Protein AF-A0A2A2H2R6-F1 (afdb_monomer_lite)

pLDDT: mean 83.21, std 22.45, range [26.27, 98.62]

Sequence (235 aa):
MKSKTAIIIGAIILIIAAASAATFLSGQSTDTTINSSNQQQSAPIVEPNEIGITVKTDGKNVTVQATSVPADVQVPSKMITEMKNKAYNDIQSYSSTSSSLKSDMQTIAKKYNFTANITLTSQFGTNQLPFLAIVSGTSMIPTLKDGQEVTALKTKNIKVGDIVISRHSTYGLIVKRVATIENGKVYLKSDNREISNYIKETTLSDGVVEISNITKTPLDTWRSIRDIVGVVKDY

Structure (mmCIF, N/CA/C/O backbone):
data_AF-A0A2A2H2R6-F1
#
_entry.id   AF-A0A2A2H2R6-F1
#
loop_
_atom_site.group_PDB
_atom_site.id
_atom_site.type_symbol
_atom_site.label_atom_id
_atom_site.label_alt_id
_atom_site.label_comp_id
_atom_site.label_asym_id
_atom_site.label_entity_id
_atom_site.label_seq_id
_atom_site.pdbx_PDB_ins_code
_atom_site.Cartn_x
_atom_site.Cartn_y
_atom_site.Cartn_z
_atom_site.occupancy
_atom_site.B_iso_or_equiv
_atom_site.auth_seq_id
_atom_site.auth_comp_id
_atom_site.auth_asym_id
_atom_site.auth_atom_id
_atom_site.pdbx_PDB_model_num
ATOM 1 N N . MET A 1 1 ? 35.902 16.911 -26.443 1.00 50.72 1 MET A N 1
ATOM 2 C CA . MET A 1 1 ? 34.578 16.288 -26.224 1.00 50.72 1 MET A CA 1
ATOM 3 C C . MET A 1 1 ? 34.787 14.906 -25.619 1.00 50.72 1 MET A C 1
ATOM 5 O O . MET A 1 1 ? 35.476 14.100 -26.231 1.00 50.72 1 MET A O 1
ATOM 9 N N . LYS A 1 2 ? 34.280 14.643 -24.410 1.00 50.69 2 LYS A N 1
ATOM 10 C CA . LYS A 1 2 ? 34.264 13.296 -23.815 1.00 50.69 2 LYS A CA 1
ATOM 11 C C . LYS A 1 2 ? 32.828 12.789 -23.912 1.00 50.69 2 LYS A C 1
ATOM 13 O O . LYS A 1 2 ? 31.939 13.448 -23.388 1.00 50.69 2 LYS A O 1
ATOM 18 N N . SER A 1 3 ? 32.601 11.678 -24.611 1.00 44.59 3 SER A N 1
ATOM 19 C CA . SER A 1 3 ? 31.278 11.047 -24.669 1.00 44.59 3 SER A CA 1
ATOM 20 C C . SER A 1 3 ? 31.222 9.906 -23.663 1.00 44.59 3 SER A C 1
ATOM 22 O O . SER A 1 3 ? 32.136 9.077 -23.638 1.00 44.59 3 SER A O 1
ATOM 24 N N . LYS A 1 4 ? 30.154 9.834 -22.871 1.00 56.41 4 LYS A N 1
ATOM 25 C CA . LYS A 1 4 ? 29.885 8.705 -21.975 1.00 56.41 4 LYS A CA 1
ATOM 26 C C . LYS A 1 4 ? 28.520 8.105 -22.290 1.00 56.41 4 LYS A C 1
ATOM 28 O O . LYS A 1 4 ? 27.582 8.818 -22.642 1.00 56.41 4 LYS A O 1
ATOM 33 N N . THR A 1 5 ? 28.417 6.793 -22.133 1.00 48.34 5 THR A N 1
ATOM 34 C CA . THR A 1 5 ? 27.147 6.069 -22.209 1.00 48.34 5 THR A CA 1
ATOM 35 C C . THR A 1 5 ? 26.663 5.798 -20.792 1.00 48.34 5 THR A C 1
ATOM 37 O O . THR A 1 5 ? 27.426 5.279 -19.976 1.00 48.34 5 THR A O 1
ATOM 40 N N . ALA A 1 6 ? 25.410 6.134 -20.495 1.00 54.09 6 ALA A N 1
ATOM 41 C CA . ALA A 1 6 ? 24.771 5.806 -19.227 1.00 54.09 6 ALA A CA 1
ATOM 42 C C . ALA A 1 6 ? 23.423 5.119 -19.469 1.00 54.09 6 ALA A C 1
ATOM 44 O O . ALA A 1 6 ? 22.647 5.505 -20.340 1.00 54.09 6 ALA A O 1
ATOM 45 N N . ILE A 1 7 ? 23.137 4.084 -18.683 1.00 48.09 7 ILE A N 1
ATOM 46 C CA . ILE A 1 7 ? 21.860 3.370 -18.720 1.00 48.09 7 ILE A CA 1
ATOM 47 C C . ILE A 1 7 ? 21.050 3.829 -17.512 1.00 48.09 7 ILE A C 1
ATOM 49 O O . ILE A 1 7 ? 21.521 3.739 -16.378 1.00 48.09 7 ILE A O 1
ATOM 53 N N . ILE A 1 8 ? 19.837 4.324 -17.750 1.00 57.19 8 ILE A N 1
ATOM 54 C CA . ILE A 1 8 ? 18.895 4.707 -16.697 1.00 57.19 8 ILE A CA 1
ATOM 55 C C . ILE A 1 8 ? 17.725 3.730 -16.732 1.00 57.19 8 ILE A C 1
ATOM 57 O O . ILE A 1 8 ? 17.113 3.499 -17.766 1.00 57.19 8 ILE A O 1
ATOM 61 N N . ILE A 1 9 ? 17.371 3.148 -15.594 1.00 60.81 9 ILE A N 1
ATOM 62 C CA . ILE A 1 9 ? 16.218 2.252 -15.528 1.00 60.81 9 ILE A CA 1
ATOM 63 C C . ILE A 1 9 ? 14.948 3.093 -15.349 1.00 60.81 9 ILE A C 1
ATOM 65 O O . ILE A 1 9 ? 14.840 3.905 -14.428 1.00 60.81 9 ILE A O 1
ATOM 69 N N . GLY A 1 10 ? 13.980 2.905 -16.242 1.00 51.94 10 GLY A N 1
ATOM 70 C CA . GLY A 1 10 ? 12.672 3.537 -16.198 1.00 51.94 10 GLY A CA 1
ATOM 71 C C . GLY A 1 10 ? 11.823 2.977 -15.063 1.00 51.94 10 GLY A C 1
ATOM 72 O O . GLY A 1 10 ? 11.109 1.991 -15.234 1.00 51.94 10 GLY A O 1
ATOM 73 N N . ALA A 1 11 ? 11.868 3.628 -13.906 1.00 52.81 11 ALA A N 1
ATOM 74 C CA . ALA A 1 11 ? 10.924 3.388 -12.825 1.00 52.81 11 ALA A CA 1
ATOM 75 C C . ALA A 1 11 ? 9.700 4.310 -12.959 1.00 52.81 11 ALA A C 1
ATOM 77 O O . ALA A 1 11 ? 9.807 5.430 -13.453 1.00 52.81 11 ALA A O 1
ATOM 78 N N . ILE A 1 12 ? 8.540 3.823 -12.510 1.00 54.62 12 ILE A N 1
ATOM 79 C CA . ILE A 1 12 ? 7.403 4.683 -12.164 1.00 54.62 12 ILE A CA 1
ATOM 80 C C . ILE A 1 12 ? 7.467 4.860 -10.664 1.00 54.62 12 ILE A C 1
ATOM 82 O O . ILE A 1 12 ? 7.582 3.854 -9.959 1.00 54.62 12 ILE A O 1
ATOM 86 N N . ILE A 1 13 ? 7.370 6.103 -10.220 1.00 55.56 13 ILE A N 1
ATOM 87 C CA . ILE A 1 13 ? 7.202 6.450 -8.815 1.00 55.56 13 ILE A CA 1
ATOM 88 C C . ILE A 1 13 ? 5.711 6.724 -8.600 1.00 55.56 13 ILE A C 1
ATOM 90 O O . ILE A 1 13 ? 5.023 7.186 -9.506 1.00 55.56 13 ILE A O 1
ATOM 94 N N . LEU A 1 14 ? 5.176 6.394 -7.435 1.00 55.22 14 LEU A N 1
ATOM 95 C CA . LEU A 1 14 ? 3.837 6.819 -7.039 1.00 55.22 14 LEU A CA 1
ATOM 96 C C . LEU A 1 14 ? 3.932 7.989 -6.069 1.00 55.22 14 LEU A C 1
ATOM 98 O O . LEU A 1 14 ? 4.734 7.956 -5.131 1.00 55.22 14 LEU A O 1
ATOM 102 N N . ILE A 1 15 ? 3.078 8.989 -6.275 1.00 57.28 15 ILE A N 1
ATOM 103 C CA . ILE A 1 15 ? 2.902 10.107 -5.347 1.00 57.28 15 ILE A CA 1
ATOM 104 C C . ILE A 1 15 ? 1.641 9.838 -4.521 1.00 57.28 15 ILE A C 1
ATOM 106 O O . ILE A 1 15 ? 0.609 9.438 -5.060 1.00 57.28 15 ILE A O 1
ATOM 110 N N . ILE A 1 16 ? 1.729 10.021 -3.203 1.00 60.59 16 ILE A N 1
ATOM 111 C CA . ILE A 1 16 ? 0.577 9.901 -2.301 1.00 60.59 16 ILE A CA 1
ATOM 112 C C . ILE A 1 16 ? -0.279 11.158 -2.468 1.00 60.59 16 ILE A C 1
ATOM 114 O O . ILE A 1 16 ? 0.234 12.273 -2.351 1.00 60.59 16 ILE A O 1
ATOM 118 N N . ALA A 1 17 ? -1.574 10.988 -2.729 1.00 48.12 17 ALA A N 1
ATOM 119 C CA . ALA A 1 17 ? -2.509 12.102 -2.795 1.00 48.12 17 ALA A CA 1
ATOM 120 C C . ALA A 1 17 ? -2.757 12.646 -1.377 1.00 48.12 17 ALA A C 1
ATOM 122 O O . ALA A 1 17 ? -3.519 12.076 -0.602 1.00 48.12 17 ALA A O 1
ATOM 123 N N . ALA A 1 18 ? -2.110 13.752 -1.015 1.00 40.50 18 ALA A N 1
ATOM 124 C CA . ALA A 1 18 ? -2.430 14.452 0.223 1.00 40.50 18 ALA A CA 1
ATOM 125 C C . ALA A 1 18 ? -3.725 15.258 0.026 1.00 40.50 18 ALA A C 1
ATOM 127 O O . ALA A 1 18 ? -3.730 16.239 -0.716 1.00 40.50 18 ALA A O 1
ATOM 128 N N . ALA A 1 19 ? -4.819 14.881 0.693 1.00 36.19 19 ALA A N 1
ATOM 129 C CA . ALA A 1 19 ? -5.936 15.803 0.883 1.00 36.19 19 ALA A CA 1
ATOM 130 C C . ALA A 1 19 ? -5.619 16.758 2.051 1.00 36.19 19 ALA A C 1
ATOM 132 O O . ALA A 1 19 ? -5.060 16.373 3.083 1.00 36.19 19 ALA A O 1
ATOM 133 N N . SER A 1 20 ? -5.928 18.034 1.855 1.00 33.34 20 SER A N 1
ATOM 134 C CA . SER A 1 20 ? -5.640 19.136 2.771 1.00 33.34 20 SER A CA 1
ATOM 135 C C . SER A 1 20 ? -6.360 18.944 4.111 1.00 33.34 20 SER A C 1
ATOM 137 O O . SER A 1 20 ? -7.580 18.790 4.136 1.00 33.34 20 SER A O 1
ATOM 139 N N . ALA A 1 21 ? -5.632 19.008 5.229 1.00 32.84 21 ALA A N 1
ATOM 140 C CA . ALA A 1 21 ? -6.218 19.092 6.566 1.00 32.84 21 ALA A CA 1
ATOM 141 C C . ALA A 1 21 ? -5.860 20.436 7.212 1.00 32.84 21 ALA A C 1
ATOM 143 O O . ALA A 1 21 ? -4.712 20.876 7.174 1.00 32.84 21 ALA A O 1
ATOM 144 N N . ALA A 1 22 ? -6.890 21.082 7.756 1.00 30.17 22 ALA A N 1
ATOM 145 C CA . ALA A 1 22 ? -6.886 22.414 8.336 1.00 30.17 22 ALA A CA 1
ATOM 146 C C . ALA A 1 22 ? -5.900 22.583 9.507 1.00 30.17 22 ALA A C 1
ATOM 148 O O . ALA A 1 22 ? -5.676 21.683 10.317 1.00 30.17 22 ALA A O 1
ATOM 149 N N . THR A 1 23 ? -5.355 23.792 9.568 1.00 28.11 23 THR A N 1
ATOM 150 C CA . THR A 1 23 ? -4.449 24.375 10.560 1.00 28.11 23 THR A CA 1
ATOM 151 C C . THR A 1 23 ? -4.961 24.231 11.999 1.00 28.11 23 THR A C 1
ATOM 153 O O . THR A 1 23 ? -6.104 24.573 12.289 1.00 28.11 23 THR A O 1
ATOM 156 N N . PHE A 1 24 ? -4.089 23.812 12.922 1.00 30.34 24 PHE A N 1
ATOM 157 C CA . PHE A 1 24 ? -4.312 23.911 14.370 1.00 30.34 24 PHE A CA 1
ATOM 158 C C . PHE A 1 24 ? -3.232 24.793 15.007 1.00 30.34 24 PHE A C 1
ATOM 160 O O . PHE A 1 24 ? -2.039 24.545 14.834 1.00 30.34 24 PHE A O 1
ATOM 167 N N . LEU A 1 25 ? -3.678 25.830 15.726 1.00 29.25 25 LEU A N 1
ATOM 168 C CA . LEU A 1 25 ? -2.846 26.720 16.533 1.00 29.25 25 LEU A CA 1
ATOM 169 C C . LEU A 1 25 ? -2.334 25.999 17.787 1.00 29.25 25 LEU A C 1
ATOM 171 O O . LEU A 1 25 ? -3.080 25.315 18.488 1.00 29.25 25 LEU A O 1
ATOM 175 N N . SER A 1 26 ? -1.054 26.214 18.073 1.00 31.25 26 SER A N 1
ATOM 176 C CA . SER A 1 26 ? -0.347 25.809 19.285 1.00 31.25 26 SER A CA 1
ATOM 177 C C . SER A 1 26 ? -0.810 26.610 20.507 1.00 31.25 26 SER A C 1
ATOM 179 O O . SER A 1 26 ? -0.771 27.839 20.487 1.00 31.25 26 SER A O 1
ATOM 181 N N . GLY A 1 27 ? -1.184 25.907 21.578 1.00 29.41 27 GLY A N 1
ATOM 182 C CA . GLY A 1 27 ? -1.453 26.462 22.905 1.00 29.41 27 GLY A CA 1
ATOM 183 C C . GLY A 1 27 ? -0.446 25.935 23.928 1.00 29.41 27 GLY A C 1
ATOM 184 O O . GLY A 1 27 ? -0.291 24.730 24.091 1.00 29.41 27 GLY A O 1
ATOM 185 N N . GLN A 1 28 ? 0.241 26.885 24.546 1.00 26.88 28 GLN A N 1
ATOM 186 C CA . GLN A 1 28 ? 1.390 26.838 25.451 1.00 26.88 28 GLN A CA 1
ATOM 187 C C . GLN A 1 28 ? 1.186 26.006 26.733 1.00 26.88 28 GLN A C 1
ATOM 189 O O . GLN A 1 28 ? 0.115 26.008 27.334 1.00 26.88 28 GLN A O 1
ATOM 194 N N . SER A 1 29 ? 2.259 25.349 27.176 1.00 26.27 29 SER A N 1
ATOM 195 C CA . SER A 1 29 ? 2.407 24.690 28.476 1.00 26.27 29 SER A CA 1
ATOM 196 C C . SER A 1 29 ? 2.744 25.695 29.581 1.00 26.27 29 SER A C 1
ATOM 198 O O . SER A 1 29 ? 3.650 26.511 29.403 1.00 26.27 29 SER A O 1
ATOM 200 N N . THR A 1 30 ? 2.112 25.563 30.746 1.00 28.80 30 THR A N 1
ATOM 201 C CA . THR A 1 30 ? 2.637 26.106 32.006 1.00 28.80 30 THR A CA 1
ATOM 202 C C . THR A 1 30 ? 2.826 24.984 33.011 1.00 28.80 30 THR A C 1
ATOM 204 O O . THR A 1 30 ? 1.896 24.247 33.333 1.00 28.80 30 THR A O 1
ATOM 207 N N . ASP A 1 31 ? 4.071 24.895 33.451 1.00 28.30 31 ASP A N 1
ATOM 208 C CA . ASP A 1 31 ? 4.630 24.061 34.502 1.00 28.30 31 ASP A CA 1
ATOM 209 C C . ASP A 1 31 ? 4.061 24.470 35.868 1.00 28.30 31 ASP A C 1
ATOM 211 O O . ASP A 1 31 ? 3.998 25.663 36.171 1.00 28.30 31 ASP A O 1
ATOM 215 N N . THR A 1 32 ? 3.680 23.517 36.720 1.00 27.53 32 THR A N 1
ATOM 216 C CA . THR A 1 32 ? 3.640 23.739 38.176 1.00 27.53 32 THR A CA 1
ATOM 217 C C . THR A 1 32 ? 3.790 22.410 38.913 1.00 27.53 32 THR A C 1
ATOM 219 O O . THR A 1 32 ? 2.894 21.568 38.929 1.00 27.53 32 THR A O 1
ATOM 222 N N . THR A 1 33 ? 4.940 22.261 39.561 1.00 28.41 33 THR A N 1
ATOM 223 C CA . THR A 1 33 ? 5.276 21.227 40.540 1.00 28.41 33 THR A CA 1
ATOM 224 C C . THR A 1 33 ? 4.623 21.545 41.886 1.00 28.41 33 THR A C 1
ATOM 226 O O . THR A 1 33 ? 4.882 22.617 42.429 1.00 28.41 33 THR A O 1
ATOM 229 N N . ILE A 1 34 ? 3.874 20.610 42.484 1.00 28.70 34 ILE A N 1
ATOM 230 C CA . ILE A 1 34 ? 3.672 20.556 43.945 1.00 28.70 34 ILE A CA 1
ATOM 231 C C . ILE A 1 34 ? 3.804 19.107 44.424 1.00 28.70 34 ILE A C 1
ATOM 233 O O . ILE A 1 34 ? 3.274 18.174 43.826 1.00 28.70 34 ILE A O 1
ATOM 237 N N . ASN A 1 35 ? 4.561 18.965 45.510 1.00 28.78 35 ASN A N 1
ATOM 238 C CA . ASN A 1 35 ? 4.963 17.733 46.166 1.00 28.78 35 ASN A CA 1
ATOM 239 C C . ASN A 1 35 ? 4.020 17.385 47.336 1.00 28.78 35 ASN A C 1
ATOM 241 O O . ASN A 1 35 ? 3.614 18.269 48.088 1.00 28.78 35 ASN A O 1
ATOM 245 N N . SER A 1 36 ? 3.846 16.076 47.531 1.00 28.56 36 SER A N 1
ATOM 246 C CA . SER A 1 36 ? 3.666 15.360 48.807 1.00 28.56 36 SER A CA 1
ATOM 247 C C . SER A 1 36 ? 2.277 15.126 49.434 1.00 28.56 36 SER A C 1
ATOM 249 O O . SER A 1 36 ? 1.570 16.028 49.870 1.00 28.56 36 SER A O 1
ATOM 251 N N . SER A 1 37 ? 2.056 13.815 49.632 1.00 31.62 37 SER A N 1
ATOM 252 C CA . SER A 1 37 ? 1.327 13.095 50.694 1.00 31.62 37 SER A CA 1
ATOM 253 C C . SER A 1 37 ? -0.191 13.257 50.814 1.00 31.62 37 SER A C 1
ATOM 255 O O . SER A 1 37 ? -0.666 14.209 51.420 1.00 31.62 37 SER A O 1
ATOM 257 N N . ASN A 1 38 ? -0.938 12.219 50.408 1.00 28.09 38 ASN A N 1
ATOM 258 C CA . ASN A 1 38 ? -1.781 11.455 51.339 1.00 28.09 38 ASN A CA 1
ATOM 259 C C . ASN A 1 38 ? -2.396 10.195 50.700 1.00 28.09 38 ASN A C 1
ATOM 261 O O . ASN A 1 38 ? -2.751 10.172 49.530 1.00 28.09 38 ASN A O 1
ATOM 265 N N . GLN A 1 39 ? -2.453 9.156 51.535 1.00 33.53 39 GLN A N 1
ATOM 266 C CA . GLN A 1 39 ? -3.101 7.842 51.432 1.00 33.53 39 GLN A CA 1
ATOM 267 C C . GLN A 1 39 ? -3.913 7.542 50.160 1.00 33.53 39 GLN A C 1
ATOM 269 O O . GLN A 1 39 ? -5.004 8.070 49.967 1.00 33.53 39 GLN A O 1
ATOM 274 N N . GLN A 1 40 ? -3.428 6.608 49.335 1.00 30.89 40 GLN A N 1
ATOM 275 C CA . GLN A 1 40 ? -4.166 6.154 48.160 1.00 30.89 40 GLN A CA 1
ATOM 276 C C . GLN A 1 40 ? -4.916 4.857 48.460 1.00 30.89 40 GLN A C 1
ATOM 278 O O . GLN A 1 40 ? -4.417 3.746 48.289 1.00 30.89 40 GLN A O 1
ATOM 283 N N . GLN A 1 41 ? -6.147 5.051 48.921 1.00 32.50 41 GLN A N 1
ATOM 284 C CA . GLN A 1 41 ? -7.251 4.121 48.750 1.00 32.50 41 GLN A CA 1
ATOM 285 C C . GLN A 1 41 ? -7.289 3.687 47.277 1.00 32.50 41 GLN A C 1
ATOM 287 O O . GLN A 1 41 ? -7.277 4.530 46.377 1.00 32.50 41 GLN A O 1
ATOM 292 N N . SER A 1 42 ? -7.251 2.379 47.026 1.00 32.84 42 SER A N 1
ATOM 293 C CA . SER A 1 42 ? -7.327 1.817 45.680 1.00 32.84 42 SER A CA 1
ATOM 294 C C . SER A 1 42 ? -8.576 2.356 44.984 1.00 32.84 42 SER A C 1
ATOM 296 O O . SER A 1 42 ? -9.695 2.159 45.458 1.00 32.84 42 SER A O 1
ATOM 298 N N . ALA A 1 43 ? -8.375 3.084 43.882 1.00 40.53 43 ALA A N 1
ATOM 299 C CA . ALA A 1 43 ? -9.473 3.573 43.065 1.00 40.53 43 ALA A CA 1
ATOM 300 C C . ALA A 1 43 ? -10.343 2.376 42.636 1.00 40.53 43 ALA A C 1
ATOM 302 O O . ALA A 1 43 ? -9.784 1.331 42.280 1.00 40.53 43 ALA A O 1
ATOM 303 N N . PRO A 1 44 ? -11.682 2.492 42.674 1.00 39.31 44 PRO A N 1
ATOM 304 C CA . PRO A 1 44 ? -12.545 1.462 42.122 1.00 39.31 44 PRO A CA 1
ATOM 305 C C . PRO A 1 44 ? -12.146 1.230 40.665 1.00 39.31 44 PRO A C 1
ATOM 307 O O . PRO A 1 44 ? -11.953 2.180 39.904 1.00 39.31 44 PRO A O 1
ATOM 310 N N . ILE A 1 45 ? -11.979 -0.038 40.294 1.00 43.59 45 ILE A N 1
ATOM 311 C CA . ILE A 1 45 ? -11.762 -0.439 38.907 1.00 43.59 45 ILE A CA 1
ATOM 312 C C . ILE A 1 45 ? -13.057 -0.078 38.175 1.00 43.59 45 ILE A C 1
ATOM 314 O O . ILE A 1 45 ? -14.056 -0.781 38.291 1.00 43.59 45 ILE A O 1
ATOM 318 N N . VAL A 1 46 ? -13.078 1.074 37.505 1.00 54.88 46 VAL A N 1
ATOM 319 C CA . VAL A 1 46 ? -14.167 1.416 36.591 1.00 54.88 46 VAL A CA 1
ATOM 320 C C . VAL A 1 46 ? -13.971 0.520 35.380 1.00 54.88 46 VAL A C 1
ATOM 322 O O . VAL A 1 46 ? -13.016 0.706 34.624 1.00 54.88 46 VAL A O 1
ATOM 325 N N . GLU A 1 47 ? -14.830 -0.489 35.241 1.00 59.56 47 GLU A N 1
ATOM 326 C CA . GLU A 1 47 ? -14.876 -1.321 34.042 1.00 59.56 47 GLU A CA 1
ATOM 327 C C . GLU A 1 47 ? -15.008 -0.396 32.819 1.00 59.56 47 GLU A C 1
ATOM 329 O O . GLU A 1 47 ? -15.899 0.461 32.791 1.00 59.56 47 GLU A O 1
ATOM 334 N N . PRO A 1 48 ? -14.092 -0.476 31.838 1.00 64.69 48 PRO A N 1
ATOM 335 C CA . PRO A 1 48 ? -14.117 0.419 30.695 1.00 64.69 48 PRO A CA 1
ATOM 336 C C . PRO A 1 48 ? -15.400 0.203 29.896 1.00 64.69 48 PRO A C 1
ATOM 338 O O . PRO A 1 48 ? -15.759 -0.928 29.569 1.00 64.69 48 PRO A O 1
ATOM 341 N N . ASN A 1 49 ? -16.063 1.299 29.529 1.00 82.38 49 ASN A N 1
ATOM 342 C CA . ASN A 1 49 ? -17.282 1.232 28.730 1.00 82.38 49 ASN A CA 1
ATOM 343 C C . ASN A 1 49 ? -16.965 0.591 27.372 1.00 82.38 49 ASN A C 1
ATOM 345 O O . ASN A 1 49 ? -16.149 1.116 26.602 1.00 82.38 49 ASN A O 1
ATOM 349 N N . GLU A 1 50 ? -17.595 -0.543 27.071 1.00 92.81 50 GLU A N 1
ATOM 350 C CA . GLU A 1 50 ? -17.487 -1.170 25.758 1.00 92.81 50 GLU A CA 1
ATOM 351 C C . GLU A 1 50 ? -18.328 -0.411 24.733 1.00 92.81 50 GLU A C 1
ATOM 353 O O . GLU A 1 50 ? -19.529 -0.210 24.909 1.00 92.81 50 GLU A O 1
ATOM 358 N N . ILE A 1 51 ? -17.689 -0.001 23.636 1.00 95.81 51 ILE A N 1
ATOM 359 C CA . ILE A 1 51 ? -18.346 0.704 22.537 1.00 95.81 51 ILE A CA 1
ATOM 360 C C . ILE A 1 51 ? -17.966 0.128 21.174 1.00 95.81 51 ILE A C 1
ATOM 362 O O . ILE A 1 51 ? -16.851 -0.344 20.944 1.00 95.81 51 ILE A O 1
ATOM 366 N N . GLY A 1 52 ? -18.889 0.220 20.223 1.00 97.25 52 GLY A N 1
ATOM 367 C CA . GLY A 1 52 ? -18.602 -0.008 18.806 1.00 97.25 52 GLY A CA 1
ATOM 368 C C . GLY A 1 52 ? -18.092 1.266 18.133 1.00 97.25 52 GLY A C 1
ATOM 369 O O . GLY A 1 52 ? -18.729 2.312 18.260 1.00 97.25 52 GLY A O 1
ATOM 370 N N . ILE A 1 53 ? -16.994 1.176 17.381 1.00 98.06 53 ILE A N 1
ATOM 371 C CA . ILE A 1 53 ? -16.495 2.257 16.518 1.00 98.06 53 ILE A CA 1
ATOM 372 C C . ILE A 1 53 ? -16.461 1.766 15.073 1.00 98.06 53 ILE A C 1
ATOM 374 O O . ILE A 1 53 ? -15.826 0.758 14.755 1.00 98.06 53 ILE A O 1
ATOM 378 N N . THR A 1 54 ? -17.092 2.521 14.180 1.00 98.25 54 THR A N 1
ATOM 379 C CA . THR A 1 54 ? -17.032 2.286 12.739 1.00 98.25 54 THR A CA 1
ATOM 380 C C . THR A 1 54 ? -16.180 3.354 12.064 1.00 98.25 54 THR A C 1
ATOM 382 O O . THR A 1 54 ? -16.471 4.546 12.157 1.00 98.25 54 THR A O 1
ATOM 385 N N . VAL A 1 55 ? -15.151 2.911 11.342 1.00 98.44 55 VAL A N 1
ATOM 386 C CA . VAL A 1 55 ? -14.346 3.725 10.427 1.00 98.44 55 VAL A CA 1
ATOM 387 C C . VAL A 1 55 ? -14.806 3.419 9.004 1.00 98.44 55 VAL A C 1
ATOM 389 O O . VAL A 1 55 ? -14.709 2.271 8.568 1.00 98.44 55 VAL A O 1
ATOM 392 N N . LYS A 1 56 ? -15.300 4.419 8.267 1.00 98.19 56 LYS A N 1
ATOM 393 C CA . LYS A 1 56 ? -15.640 4.274 6.840 1.00 98.19 56 LYS A CA 1
ATOM 394 C C . LYS A 1 56 ? -14.714 5.120 5.983 1.00 98.19 56 LYS A C 1
ATOM 396 O O . LYS A 1 56 ? -14.487 6.290 6.304 1.00 98.19 56 LYS A O 1
ATOM 401 N N . THR A 1 57 ? -14.214 4.545 4.895 1.00 96.81 57 THR A N 1
ATOM 402 C CA . THR A 1 57 ? -13.334 5.246 3.958 1.00 96.81 57 THR A CA 1
ATOM 403 C C . THR A 1 57 ? -13.397 4.681 2.544 1.00 96.81 57 THR A C 1
ATOM 405 O O . THR A 1 57 ? -13.607 3.490 2.363 1.00 96.81 57 THR A O 1
ATOM 408 N N . ASP A 1 58 ? -13.156 5.526 1.551 1.00 91.75 58 ASP A N 1
ATOM 409 C CA . ASP A 1 58 ? -12.888 5.148 0.157 1.00 91.75 58 ASP A CA 1
ATOM 410 C C . ASP A 1 58 ? -11.395 5.318 -0.216 1.00 91.75 58 ASP A C 1
ATOM 412 O O . ASP A 1 58 ? -11.010 5.120 -1.363 1.00 91.75 58 ASP A O 1
ATOM 416 N N . GLY A 1 59 ? -10.533 5.669 0.745 1.00 88.75 59 GLY A N 1
ATOM 417 C CA . GLY A 1 59 ? -9.126 6.029 0.528 1.00 88.75 59 GLY A CA 1
ATOM 418 C C . GLY A 1 59 ? -8.865 7.539 0.499 1.00 88.75 59 GLY A C 1
ATOM 419 O O . GLY A 1 59 ? -7.756 7.966 0.820 1.00 88.75 59 GLY A O 1
ATOM 420 N N . LYS A 1 60 ? -9.884 8.352 0.201 1.00 88.81 60 LYS A N 1
ATOM 421 C CA . LYS A 1 60 ? -9.817 9.822 0.161 1.00 88.81 60 LYS A CA 1
ATOM 422 C C . LYS A 1 60 ? -10.571 10.449 1.329 1.00 88.81 60 LYS A C 1
ATOM 424 O O . LYS A 1 60 ? -10.045 11.296 2.049 1.00 88.81 60 LYS A O 1
ATOM 429 N N . ASN A 1 61 ? -11.799 9.999 1.537 1.00 92.19 61 ASN A N 1
ATOM 430 C CA . ASN A 1 61 ? -12.702 10.446 2.580 1.00 92.19 61 ASN A CA 1
ATOM 431 C C . ASN A 1 61 ? -12.634 9.498 3.773 1.00 92.19 61 ASN A C 1
ATOM 433 O O . ASN A 1 61 ? -12.518 8.281 3.615 1.00 92.19 61 ASN A O 1
ATOM 437 N N . VAL A 1 62 ? -12.734 10.050 4.983 1.00 95.06 62 VAL A N 1
ATOM 438 C CA . VAL A 1 62 ? -12.695 9.274 6.229 1.00 95.06 62 VAL A CA 1
ATOM 439 C C . VAL A 1 62 ? -13.760 9.779 7.182 1.00 95.06 62 VAL A C 1
ATOM 441 O O . VAL A 1 62 ? -13.827 10.969 7.501 1.00 95.06 62 VAL A O 1
ATOM 444 N N . THR A 1 63 ? -14.574 8.854 7.675 1.00 97.38 63 THR A N 1
ATOM 445 C CA . THR A 1 63 ? -15.541 9.111 8.743 1.00 97.38 63 THR A CA 1
ATOM 446 C C . THR A 1 63 ? -15.328 8.115 9.871 1.00 97.38 63 THR A C 1
ATOM 448 O O . THR A 1 63 ? -14.997 6.953 9.635 1.00 97.38 63 THR A O 1
ATOM 451 N N . VAL A 1 64 ? -15.499 8.590 11.101 1.00 97.94 64 VAL A N 1
ATOM 452 C CA . VAL A 1 64 ? -15.430 7.773 12.311 1.00 97.94 64 VAL A CA 1
ATOM 453 C C . VAL A 1 64 ? -16.670 8.072 13.131 1.00 97.94 64 VAL A C 1
ATOM 455 O O . VAL A 1 64 ? -16.988 9.238 13.365 1.00 97.94 64 VAL A O 1
ATOM 458 N N . GLN A 1 65 ? -17.389 7.024 13.518 1.00 96.50 65 GLN A N 1
ATOM 459 C CA . GLN A 1 65 ? -18.643 7.124 14.258 1.00 96.50 65 GLN A CA 1
ATOM 460 C C . GLN A 1 65 ? -18.690 6.052 15.343 1.00 96.50 65 GLN A C 1
ATOM 462 O O . GLN A 1 65 ? -18.266 4.918 15.116 1.00 96.50 65 GLN A O 1
ATOM 467 N N . ALA A 1 66 ? -19.238 6.404 16.502 1.00 95.75 66 ALA A N 1
ATOM 468 C CA . ALA A 1 66 ? -19.618 5.420 17.502 1.00 95.75 66 ALA A CA 1
ATOM 469 C C . ALA A 1 66 ? -20.978 4.814 17.117 1.00 95.75 66 ALA A C 1
ATOM 471 O O . ALA A 1 66 ? -21.888 5.551 16.743 1.00 95.75 66 ALA A O 1
ATOM 472 N N . THR A 1 67 ? -21.104 3.488 17.145 1.00 91.56 67 THR A N 1
ATOM 473 C CA . THR A 1 67 ? -22.276 2.770 16.600 1.00 91.56 67 THR A CA 1
ATOM 474 C C . THR A 1 67 ? -22.965 1.840 17.592 1.00 91.56 67 THR A C 1
ATOM 476 O O . THR A 1 67 ? -24.152 1.582 17.439 1.00 91.56 67 THR A O 1
ATOM 479 N N . SER A 1 68 ? -22.255 1.365 18.616 1.00 90.19 68 SER A N 1
ATOM 480 C CA . SER A 1 68 ? -22.812 0.500 19.665 1.00 90.19 68 SER A CA 1
ATOM 481 C C . SER A 1 68 ? -22.497 1.124 21.017 1.00 90.19 68 SER A C 1
ATOM 483 O O . SER A 1 68 ? -21.555 0.703 21.676 1.00 90.19 68 SER A O 1
ATOM 485 N N . VAL A 1 69 ? -23.193 2.208 21.354 1.00 90.50 69 VAL A N 1
ATOM 486 C CA . VAL A 1 69 ? -22.954 2.987 22.577 1.00 90.50 69 VAL A CA 1
ATOM 487 C C . VAL A 1 69 ? -24.091 2.706 23.562 1.00 90.50 69 VAL A C 1
ATOM 489 O O . VAL A 1 69 ? -25.249 2.863 23.167 1.00 90.50 69 VAL A O 1
ATOM 492 N N . PRO A 1 70 ? -23.803 2.282 24.807 1.00 89.50 70 PRO A N 1
ATOM 493 C CA . PRO A 1 70 ? -24.820 2.167 25.852 1.00 89.50 70 PRO A CA 1
ATOM 494 C C . PRO A 1 70 ? -25.552 3.498 26.093 1.00 89.50 70 PRO A C 1
ATOM 496 O O . PRO A 1 70 ? -24.982 4.569 25.902 1.00 89.50 70 PRO A O 1
ATOM 499 N N . ALA A 1 71 ? -26.823 3.447 26.495 1.00 86.75 71 ALA A N 1
ATOM 500 C CA . ALA A 1 71 ? -27.690 4.632 26.552 1.00 86.75 71 ALA A CA 1
ATOM 501 C C . ALA A 1 71 ? -27.226 5.712 27.552 1.00 86.75 71 ALA A C 1
ATOM 503 O O . ALA A 1 71 ? -27.504 6.894 27.361 1.00 86.75 71 ALA A O 1
ATOM 504 N N . ASP A 1 72 ? -26.524 5.307 28.605 1.00 88.69 72 ASP A N 1
ATOM 505 C CA . ASP A 1 72 ? -25.976 6.141 29.678 1.00 88.69 72 ASP A CA 1
ATOM 506 C C . ASP A 1 72 ? -24.539 6.616 29.407 1.00 88.69 72 ASP A C 1
ATOM 508 O O . ASP A 1 72 ? -23.966 7.386 30.180 1.00 88.69 72 ASP A O 1
ATOM 512 N N . VAL A 1 73 ? -23.953 6.192 28.288 1.00 89.44 73 VAL A N 1
ATOM 513 C CA . VAL A 1 73 ? -22.564 6.472 27.946 1.00 89.44 73 VAL A CA 1
ATOM 514 C C . VAL A 1 73 ? -22.480 7.623 26.952 1.00 89.44 73 VAL A C 1
ATOM 516 O O . VAL A 1 73 ? -22.900 7.530 25.798 1.00 89.44 73 VAL A O 1
ATOM 519 N N . GLN A 1 74 ? -21.837 8.712 27.369 1.00 92.44 74 GLN A N 1
ATOM 520 C CA . GLN A 1 74 ? -21.500 9.812 26.473 1.00 92.44 74 GLN A CA 1
ATOM 521 C C . GLN A 1 74 ? -20.098 9.620 25.890 1.00 92.44 74 GLN A C 1
ATOM 523 O O . GLN A 1 74 ? -19.095 9.695 26.598 1.00 92.44 74 GLN A O 1
ATOM 528 N N . VAL A 1 75 ? -20.016 9.425 24.573 1.00 94.50 75 VAL A N 1
ATOM 529 C CA . VAL A 1 75 ? -18.729 9.329 23.872 1.00 94.50 75 VAL A CA 1
ATOM 530 C C . VAL A 1 75 ? -18.137 10.731 23.667 1.00 94.50 75 VAL A C 1
ATOM 532 O O . VAL A 1 75 ? -18.764 11.562 23.001 1.00 94.50 75 VAL A O 1
ATOM 535 N N . PRO A 1 76 ? -16.923 11.025 24.177 1.00 96.25 76 PRO A N 1
ATOM 536 C CA . PRO A 1 76 ? -16.312 12.339 24.015 1.00 96.25 76 PRO A CA 1
ATOM 537 C C . PRO A 1 76 ? -16.048 12.671 22.542 1.00 96.25 76 PRO A C 1
ATOM 539 O O . PRO A 1 76 ? -15.361 11.932 21.834 1.00 96.25 76 PRO A O 1
ATOM 542 N N . SER A 1 77 ? -16.506 13.837 22.083 1.00 95.81 77 SER A N 1
ATOM 543 C CA . SER A 1 77 ? -16.270 14.300 20.705 1.00 95.81 77 SER A CA 1
ATOM 544 C C . SER A 1 77 ? -14.777 14.421 20.374 1.00 95.81 77 SER A C 1
ATOM 546 O O . SER A 1 77 ? -14.357 14.105 19.261 1.00 95.81 77 SER A O 1
ATOM 548 N N . LYS A 1 78 ? -13.952 14.802 21.360 1.00 97.56 78 LYS A N 1
ATOM 549 C CA . LYS A 1 78 ? -12.489 14.875 21.230 1.00 97.56 78 LYS A CA 1
ATOM 550 C C . LYS A 1 78 ? -11.866 13.521 20.866 1.00 97.56 78 LYS A C 1
ATOM 552 O O . LYS A 1 78 ? -10.982 13.484 20.015 1.00 97.56 78 LYS A O 1
ATOM 557 N N . MET A 1 79 ? -12.373 12.423 21.436 1.00 97.69 79 MET A N 1
ATOM 558 C CA . MET A 1 79 ? -11.922 11.066 21.112 1.00 97.69 79 MET A CA 1
ATOM 559 C C . MET A 1 79 ? -12.201 10.734 19.643 1.00 97.69 79 MET A C 1
ATOM 561 O O . MET A 1 79 ? -11.309 10.274 18.934 1.00 97.69 79 MET A O 1
ATOM 565 N N . ILE A 1 80 ? -13.416 11.022 19.163 1.00 98.06 80 ILE A N 1
ATOM 566 C CA . ILE A 1 80 ? -13.805 10.773 17.766 1.00 98.06 80 ILE A CA 1
ATOM 567 C C . ILE A 1 80 ? -12.975 11.618 16.793 1.00 98.06 80 ILE A C 1
ATOM 569 O O . ILE A 1 80 ? -12.544 11.113 15.757 1.00 98.06 80 ILE A O 1
ATOM 573 N N . THR A 1 81 ? -12.691 12.877 17.131 1.00 98.00 81 THR A N 1
ATOM 574 C CA . THR A 1 81 ? -11.816 13.743 16.325 1.00 98.00 81 THR A CA 1
ATOM 575 C C . THR A 1 81 ? -10.384 13.207 16.262 1.00 98.00 81 THR A C 1
ATOM 577 O O . THR A 1 81 ? -9.807 13.134 15.176 1.00 98.00 81 THR A O 1
ATOM 580 N N . GLU A 1 82 ? -9.814 12.776 17.393 1.00 98.44 82 GLU A N 1
ATOM 581 C CA . GLU A 1 82 ? -8.474 12.172 17.440 1.00 98.44 82 GLU A CA 1
ATOM 582 C C . GLU A 1 82 ? -8.416 10.881 16.607 1.00 98.44 82 GLU A C 1
ATOM 584 O O . GLU A 1 82 ? -7.507 10.709 15.790 1.00 98.44 82 GLU A O 1
ATOM 589 N N . MET A 1 83 ? -9.431 10.019 16.734 1.00 98.50 83 MET A N 1
ATOM 590 C CA . MET A 1 83 ? -9.582 8.811 15.919 1.00 98.50 83 MET A CA 1
ATOM 591 C C . MET A 1 83 ? -9.680 9.132 14.429 1.00 98.50 83 MET A C 1
ATOM 593 O O . MET A 1 83 ? -8.991 8.507 13.628 1.00 98.50 83 MET A O 1
ATOM 597 N N . LYS A 1 84 ? -10.492 10.122 14.039 1.00 98.12 84 LYS A N 1
ATOM 598 C CA . LYS A 1 84 ? -10.639 10.532 12.636 1.00 98.12 84 LYS A CA 1
ATOM 599 C C . LYS A 1 84 ? -9.308 10.994 12.047 1.00 98.12 84 LYS A C 1
ATOM 601 O O . LYS A 1 84 ? -8.943 10.545 10.961 1.00 98.12 84 LYS A O 1
ATOM 606 N N . ASN A 1 85 ? -8.570 11.834 12.770 1.00 97.19 85 ASN A N 1
ATOM 607 C CA . ASN A 1 85 ? -7.269 12.333 12.323 1.00 97.19 85 ASN A CA 1
ATOM 608 C C . ASN A 1 85 ? -6.243 11.198 12.204 1.00 97.19 85 ASN A C 1
ATOM 610 O O . ASN A 1 85 ? -5.519 11.113 11.210 1.00 97.19 85 ASN A O 1
ATOM 614 N N . LYS A 1 86 ? -6.201 10.286 13.183 1.00 98.00 86 LYS A N 1
ATOM 615 C CA . LYS A 1 86 ? -5.281 9.145 13.140 1.00 98.00 86 LYS A CA 1
ATOM 616 C C . LYS A 1 86 ? -5.638 8.160 12.024 1.00 98.00 86 LYS A C 1
ATOM 618 O O . LYS A 1 86 ? -4.748 7.766 11.277 1.00 98.00 86 LYS A O 1
ATOM 623 N N . ALA A 1 87 ? -6.921 7.834 11.858 1.00 97.50 87 ALA A N 1
ATOM 624 C CA . ALA A 1 87 ? -7.400 6.975 10.778 1.00 97.50 87 ALA A CA 1
ATOM 625 C C . ALA A 1 87 ? -7.062 7.565 9.403 1.00 97.50 87 ALA A C 1
ATOM 627 O O . ALA A 1 87 ? -6.587 6.839 8.534 1.00 97.50 87 ALA A O 1
ATOM 628 N N . TYR A 1 88 ? -7.236 8.880 9.224 1.00 95.38 88 TYR A N 1
ATOM 629 C CA . TYR A 1 88 ? -6.826 9.580 8.008 1.00 95.38 88 TYR A CA 1
ATOM 630 C C . TYR A 1 88 ? -5.336 9.373 7.703 1.00 95.38 88 TYR A C 1
ATOM 632 O O . TYR A 1 88 ? -4.991 8.923 6.610 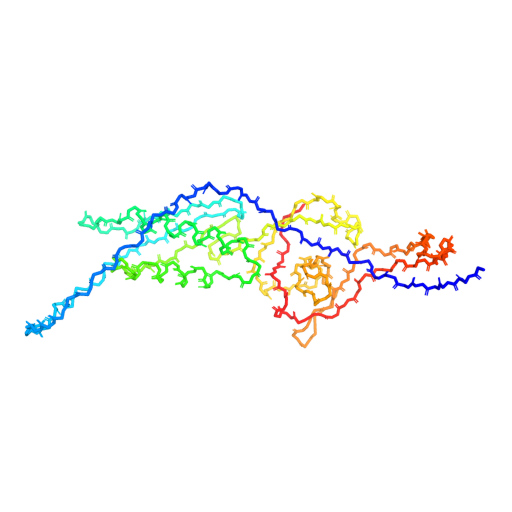1.00 95.38 88 TYR A O 1
ATOM 640 N N . ASN A 1 89 ? -4.463 9.587 8.690 1.00 94.56 89 ASN A N 1
ATOM 641 C CA . ASN A 1 89 ? -3.024 9.374 8.526 1.00 94.56 89 ASN A CA 1
ATOM 642 C C . ASN A 1 89 ? -2.673 7.909 8.203 1.00 94.56 89 ASN A C 1
ATOM 644 O O . ASN A 1 89 ? -1.812 7.650 7.363 1.00 94.56 89 ASN A O 1
ATOM 648 N N . ASP A 1 90 ? -3.355 6.938 8.817 1.00 95.50 90 ASP A N 1
ATOM 649 C CA . ASP A 1 90 ? -3.136 5.512 8.535 1.00 95.50 90 ASP A CA 1
ATOM 650 C C . ASP A 1 90 ? -3.597 5.093 7.141 1.00 95.50 90 ASP A C 1
ATOM 652 O O . ASP A 1 90 ? -2.991 4.228 6.504 1.00 95.50 90 ASP A O 1
ATOM 656 N N . ILE A 1 91 ? -4.663 5.702 6.635 1.00 93.50 91 ILE A N 1
ATOM 657 C CA . ILE A 1 91 ? -5.142 5.438 5.280 1.00 93.50 91 ILE A CA 1
ATOM 658 C C . ILE A 1 91 ? -4.101 5.925 4.264 1.00 93.50 91 ILE A C 1
ATOM 660 O O . ILE A 1 91 ? -3.705 5.138 3.398 1.00 93.50 91 ILE A O 1
ATOM 664 N N . GLN A 1 92 ? -3.551 7.130 4.455 1.00 90.31 92 GLN A N 1
ATOM 665 C CA . GLN A 1 92 ? -2.503 7.698 3.592 1.00 90.31 92 GLN A CA 1
ATOM 666 C C . GLN A 1 92 ? -1.129 7.025 3.748 1.00 90.31 92 GLN A C 1
ATOM 668 O O . GLN A 1 92 ? -0.291 7.076 2.849 1.00 90.31 92 GLN A O 1
ATOM 673 N N . SER A 1 93 ? -0.873 6.364 4.875 1.00 92.31 93 SER A N 1
ATOM 674 C CA . SER A 1 93 ? 0.396 5.682 5.123 1.00 92.31 93 SER A CA 1
ATOM 675 C C . SER A 1 93 ? 0.508 4.371 4.341 1.00 92.31 93 SER A C 1
ATOM 677 O O . SER A 1 93 ? -0.273 3.443 4.544 1.00 92.31 93 SER A O 1
ATOM 679 N N . TYR A 1 94 ? 1.542 4.217 3.512 1.00 90.88 94 TYR A N 1
ATOM 680 C CA . TYR A 1 94 ? 1.797 2.959 2.793 1.00 90.88 94 TYR A CA 1
ATOM 681 C C . TYR A 1 94 ? 2.189 1.783 3.710 1.00 90.88 94 TYR A C 1
ATOM 683 O O . TYR A 1 94 ? 2.219 0.638 3.256 1.00 90.88 94 TYR A O 1
ATOM 691 N N . SER A 1 95 ? 2.550 2.039 4.973 1.00 90.75 95 SER A N 1
ATOM 692 C CA . SER A 1 95 ? 2.976 1.008 5.932 1.00 90.75 95 SER A CA 1
ATOM 693 C C . SER A 1 95 ? 1.864 0.559 6.880 1.00 90.75 95 SER A C 1
ATOM 695 O O . SER A 1 95 ? 1.965 -0.526 7.455 1.00 90.75 95 SER A O 1
ATOM 697 N N . SER A 1 96 ? 0.804 1.355 7.033 1.00 94.56 96 SER A N 1
ATOM 698 C CA . SER A 1 96 ? -0.323 1.008 7.897 1.00 94.56 96 SER A CA 1
ATOM 699 C C . SER A 1 96 ? -1.168 -0.114 7.291 1.00 94.56 96 SER A C 1
ATOM 701 O O . SER A 1 96 ? -1.326 -0.238 6.076 1.00 94.56 96 SER A O 1
ATOM 703 N N . THR A 1 97 ? -1.748 -0.930 8.163 1.00 96.06 97 THR A N 1
ATOM 704 C CA . THR A 1 97 ? -2.605 -2.074 7.832 1.00 96.06 97 THR A CA 1
ATOM 705 C C . THR A 1 97 ? -3.972 -1.905 8.487 1.00 96.06 97 THR A C 1
ATOM 707 O O . THR A 1 97 ? -4.138 -1.072 9.379 1.00 96.06 97 THR A O 1
ATOM 710 N N . SER A 1 98 ? -4.961 -2.713 8.091 1.00 96.31 98 SER A N 1
ATOM 711 C CA . SER A 1 98 ? -6.249 -2.730 8.795 1.00 96.31 98 SER A CA 1
ATOM 712 C C . SER A 1 98 ? -6.067 -3.060 10.282 1.00 96.31 98 SER A C 1
ATOM 714 O O . SER A 1 98 ? -6.700 -2.431 11.123 1.00 96.31 98 SER A O 1
ATOM 716 N N . SER A 1 99 ? -5.150 -3.971 10.619 1.00 97.06 99 SER A N 1
ATOM 717 C CA . SER A 1 99 ? -4.823 -4.315 12.006 1.00 97.06 99 SER A CA 1
ATOM 718 C C . SER A 1 99 ? -4.185 -3.159 12.777 1.00 97.06 99 SER A C 1
ATOM 720 O O . SER A 1 99 ? -4.606 -2.886 1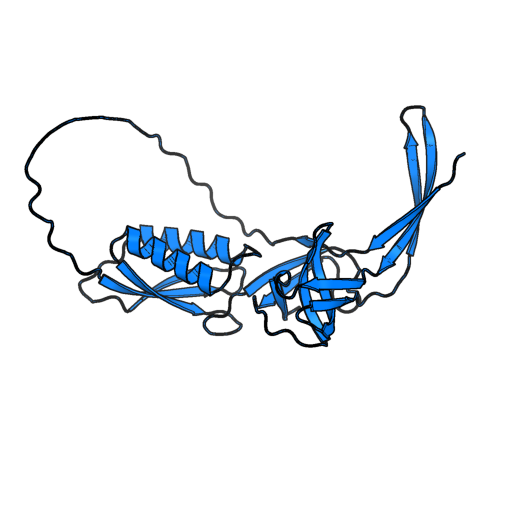3.898 1.00 97.06 99 SER A O 1
ATOM 722 N N . SER A 1 100 ? -3.205 -2.455 12.196 1.00 97.56 100 SER A N 1
ATOM 723 C CA . SER A 1 100 ? -2.564 -1.326 12.888 1.00 97.56 100 SER A CA 1
ATOM 724 C C . SER A 1 100 ? -3.540 -0.168 13.089 1.00 97.56 100 SER A C 1
ATOM 726 O O . SER A 1 100 ? -3.627 0.343 14.197 1.00 97.56 100 SER A O 1
ATOM 728 N N . LEU A 1 101 ? -4.362 0.153 12.080 1.00 98.31 101 LEU A N 1
ATOM 729 C CA . LEU A 1 101 ? -5.417 1.163 12.204 1.00 98.31 101 LEU A CA 1
ATOM 730 C C . LEU A 1 101 ? -6.378 0.819 13.349 1.00 98.31 101 LEU A C 1
ATOM 732 O O . LEU A 1 101 ? -6.691 1.673 14.174 1.00 98.31 101 LEU A O 1
ATOM 736 N N . LYS A 1 102 ? -6.830 -0.439 13.442 1.00 98.50 102 LYS A N 1
ATOM 737 C CA . LYS A 1 102 ? -7.691 -0.881 14.551 1.00 98.50 102 LYS A CA 1
ATOM 738 C C . LYS A 1 102 ? -7.001 -0.737 15.904 1.00 98.50 102 LYS A C 1
ATOM 740 O O . LYS A 1 102 ? -7.618 -0.230 16.837 1.00 98.50 102 LYS A O 1
ATOM 745 N N . SER A 1 103 ? -5.733 -1.135 15.992 1.00 98.38 103 SER A N 1
ATOM 746 C CA . SER A 1 103 ? -4.924 -0.982 17.204 1.00 98.38 103 SER A CA 1
ATOM 747 C C . SER A 1 103 ? -4.785 0.486 17.614 1.00 98.38 103 SER A C 1
ATOM 749 O O . SER A 1 103 ? -4.878 0.810 18.798 1.00 98.38 103 SER A O 1
ATOM 751 N N . ASP A 1 104 ? -4.608 1.388 16.650 1.00 98.50 104 ASP A N 1
ATOM 752 C CA . ASP A 1 104 ? -4.538 2.826 16.895 1.00 98.50 104 ASP A CA 1
ATOM 753 C C . ASP A 1 104 ? -5.871 3.372 17.423 1.00 98.50 104 ASP A C 1
ATOM 755 O O . ASP A 1 104 ? -5.884 4.101 18.417 1.00 98.50 104 ASP A O 1
ATOM 759 N N . MET A 1 105 ? -7.004 2.961 16.841 1.00 98.38 105 MET A N 1
ATOM 760 C CA . MET A 1 105 ? -8.329 3.350 17.347 1.00 98.38 105 MET A CA 1
ATOM 761 C C . MET A 1 105 ? -8.562 2.826 18.770 1.00 98.38 105 MET A C 1
ATOM 763 O O . MET A 1 105 ? -9.009 3.572 19.636 1.00 98.38 105 MET A O 1
ATOM 767 N N . GLN A 1 106 ? -8.211 1.568 19.043 1.00 98.44 106 GLN A N 1
ATOM 768 C CA . GLN A 1 106 ? -8.304 0.980 20.384 1.00 98.44 106 GLN A CA 1
ATOM 769 C C . GLN A 1 106 ? -7.413 1.709 21.391 1.00 98.44 106 GLN A C 1
ATOM 771 O O . GLN A 1 106 ? -7.819 1.938 22.527 1.00 98.44 106 GLN A O 1
ATOM 776 N N . THR A 1 107 ? -6.211 2.104 20.975 1.00 98.56 107 THR A N 1
ATOM 777 C CA . THR A 1 107 ? -5.285 2.870 21.814 1.00 98.56 107 THR A CA 1
ATOM 778 C C . THR A 1 107 ? -5.863 4.237 22.148 1.00 98.56 107 THR A C 1
ATOM 780 O O . THR A 1 107 ? -5.811 4.644 23.305 1.00 98.56 107 THR A O 1
ATOM 783 N N . ILE A 1 108 ? -6.458 4.930 21.172 1.00 98.44 108 ILE A N 1
ATOM 784 C CA . ILE A 1 108 ? -7.132 6.209 21.415 1.00 98.44 108 ILE A CA 1
ATOM 785 C C . ILE A 1 108 ? -8.315 6.007 22.363 1.00 98.44 108 ILE A C 1
ATOM 787 O O . ILE A 1 108 ? -8.382 6.714 23.357 1.00 98.44 108 ILE A O 1
ATOM 791 N N . ALA A 1 109 ? -9.183 5.016 22.137 1.00 97.62 109 ALA A N 1
ATOM 792 C CA . ALA A 1 109 ? -10.317 4.718 23.021 1.00 97.62 109 ALA A CA 1
ATOM 793 C C . ALA A 1 109 ? -9.894 4.512 24.486 1.00 97.62 109 ALA A C 1
ATOM 795 O O . ALA A 1 109 ? -10.475 5.111 25.393 1.00 97.62 109 ALA A O 1
ATOM 796 N N . LYS A 1 110 ? -8.817 3.749 24.711 1.00 97.38 110 LYS A N 1
ATOM 797 C CA . LYS A 1 110 ? -8.271 3.495 26.052 1.00 97.38 110 LYS A CA 1
ATOM 798 C C . LYS A 1 110 ? -7.857 4.772 26.783 1.00 97.38 110 LYS A C 1
ATOM 800 O O . LYS A 1 110 ? -8.072 4.856 27.985 1.00 97.38 110 LYS A O 1
ATOM 805 N N . LYS A 1 111 ? -7.334 5.791 26.083 1.00 97.44 111 LYS A N 1
ATOM 806 C CA . LYS A 1 111 ? -6.997 7.098 26.695 1.00 97.44 111 LYS A CA 1
ATOM 807 C C . LYS A 1 111 ? -8.212 7.806 27.302 1.00 97.44 111 LYS A C 1
ATOM 809 O O . LYS A 1 111 ? -8.045 8.663 28.160 1.00 97.44 111 LYS A O 1
ATOM 814 N N . TYR A 1 112 ? -9.413 7.465 26.838 1.00 96.50 112 TYR A N 1
ATOM 815 C CA . TYR A 1 112 ? -10.682 8.015 27.309 1.00 96.50 112 TYR A CA 1
ATOM 816 C C . TYR A 1 112 ? -11.476 6.995 28.151 1.00 96.50 112 TYR A C 1
ATOM 818 O O . TYR A 1 112 ? -12.665 7.201 28.365 1.00 96.50 112 TYR A O 1
ATOM 826 N N . ASN A 1 113 ? -10.837 5.921 28.640 1.00 95.38 113 ASN A N 1
ATOM 827 C CA . ASN A 1 113 ? -11.446 4.844 29.440 1.00 95.38 113 ASN A CA 1
ATOM 828 C C . ASN A 1 113 ? -12.530 4.025 28.707 1.00 95.38 113 ASN A C 1
ATOM 830 O O . ASN A 1 113 ? -13.491 3.560 29.318 1.00 95.38 113 ASN A O 1
ATOM 834 N N . PHE A 1 114 ? -12.357 3.821 27.396 1.00 95.62 114 PHE A N 1
ATOM 835 C CA . PHE A 1 114 ? -13.226 2.971 26.578 1.00 95.62 114 PHE A CA 1
ATOM 836 C C . PHE A 1 114 ? -12.503 1.723 26.067 1.00 95.62 114 PHE A C 1
ATOM 838 O O . PHE A 1 114 ? -11.344 1.786 25.639 1.00 95.62 114 PHE A O 1
ATOM 845 N N . THR A 1 115 ? -13.236 0.613 25.993 1.00 96.38 115 THR A N 1
ATOM 846 C CA . THR A 1 115 ? -12.862 -0.554 25.186 1.00 96.38 115 THR A CA 1
ATOM 847 C C . THR A 1 115 ? -13.621 -0.477 23.868 1.00 96.38 115 THR A C 1
ATOM 849 O O . THR A 1 115 ? -14.846 -0.431 23.851 1.00 96.38 115 THR A O 1
ATOM 852 N N . ALA A 1 116 ? -12.906 -0.425 22.743 1.00 96.38 116 ALA A N 1
ATOM 853 C CA . ALA A 1 116 ? -13.527 -0.193 21.442 1.00 96.38 116 ALA A CA 1
ATOM 854 C C . ALA A 1 116 ? -13.441 -1.407 20.506 1.00 96.38 116 ALA A C 1
ATOM 856 O O . ALA A 1 116 ? -12.354 -1.874 20.147 1.00 96.38 116 ALA A O 1
ATOM 857 N N . ASN A 1 117 ? -14.605 -1.852 20.037 1.00 97.00 117 ASN A N 1
ATOM 858 C CA . ASN A 1 117 ? -14.755 -2.845 18.981 1.00 97.00 117 ASN A CA 1
ATOM 859 C C . ASN A 1 117 ? -14.760 -2.141 17.619 1.00 97.00 117 ASN A C 1
ATOM 861 O O . ASN A 1 117 ? -15.710 -1.441 17.267 1.00 97.00 117 ASN A O 1
ATOM 865 N N . ILE A 1 118 ? -13.667 -2.293 16.863 1.00 98.12 118 ILE A N 1
ATOM 866 C CA . ILE A 1 118 ? -13.424 -1.505 15.648 1.00 98.12 118 ILE A CA 1
ATOM 867 C C . ILE A 1 118 ? -13.841 -2.262 14.386 1.00 98.12 118 ILE A C 1
ATOM 869 O O . ILE A 1 118 ? -13.259 -3.299 14.033 1.00 98.12 118 ILE A O 1
ATOM 873 N N . THR A 1 119 ? -14.763 -1.661 13.638 1.00 98.00 119 THR A N 1
ATOM 874 C CA . THR A 1 119 ? -15.135 -2.084 12.287 1.00 98.00 119 THR A CA 1
ATOM 875 C C . THR A 1 119 ? -14.601 -1.085 11.270 1.00 98.00 119 THR A C 1
ATOM 877 O O . THR A 1 119 ? -14.932 0.095 11.311 1.00 98.00 119 THR A O 1
ATOM 880 N N . LEU A 1 120 ? -13.777 -1.556 10.335 1.00 97.94 120 LEU A N 1
ATOM 881 C CA . LEU A 1 120 ? -13.357 -0.779 9.169 1.00 97.94 120 LEU A CA 1
ATOM 882 C C . LEU A 1 120 ? -14.234 -1.185 7.986 1.00 97.94 120 LEU A C 1
ATOM 884 O O . LEU A 1 120 ? -14.376 -2.375 7.726 1.00 97.94 120 LEU A O 1
ATOM 888 N N . THR A 1 121 ? -14.790 -0.226 7.258 1.00 97.69 121 THR A N 1
ATOM 889 C CA . THR A 1 121 ? -15.543 -0.476 6.022 1.00 97.69 121 THR A CA 1
ATOM 890 C C . THR A 1 121 ? -14.973 0.373 4.900 1.00 97.69 121 THR A C 1
ATOM 892 O O . THR A 1 121 ? -14.758 1.574 5.081 1.00 97.69 121 THR A O 1
ATOM 895 N N . SER A 1 122 ? -14.752 -0.240 3.743 1.00 97.44 122 SER A N 1
ATOM 896 C CA . SER A 1 122 ? -14.355 0.466 2.529 1.00 97.44 122 SER A CA 1
ATOM 897 C C . SER A 1 122 ? -15.098 -0.035 1.301 1.00 97.44 122 SER A C 1
ATOM 899 O O . SER A 1 122 ? -15.903 -0.965 1.400 1.00 97.44 122 SER A O 1
ATOM 901 N N . GLN A 1 123 ? -14.811 0.550 0.137 1.00 96.12 123 GLN A N 1
ATOM 902 C CA . GLN A 1 123 ? -15.346 0.083 -1.144 1.00 96.12 123 GLN A CA 1
ATOM 903 C C . GLN A 1 123 ? -14.962 -1.372 -1.458 1.00 96.12 123 GLN A C 1
ATOM 905 O O . GLN A 1 123 ? -15.627 -2.025 -2.254 1.00 96.12 123 GLN A O 1
ATOM 910 N N . PHE A 1 124 ? -13.912 -1.899 -0.819 1.00 96.38 124 PHE A N 1
ATOM 911 C CA . PHE A 1 124 ? -13.492 -3.291 -0.978 1.00 96.38 124 PHE A CA 1
ATOM 912 C C . PHE A 1 124 ? -14.132 -4.235 0.056 1.00 96.38 124 PHE A C 1
ATOM 914 O O . PHE A 1 124 ? -13.965 -5.451 -0.019 1.00 96.38 124 PHE A O 1
ATOM 921 N N . GLY A 1 125 ? -14.897 -3.693 1.008 1.00 96.38 125 GLY A N 1
ATOM 922 C CA . GLY A 1 125 ? -15.645 -4.439 2.016 1.00 96.38 125 GLY A CA 1
ATOM 923 C C . GLY A 1 125 ? -15.126 -4.247 3.442 1.00 96.38 125 GLY A C 1
ATOM 924 O O . GLY A 1 125 ? -14.374 -3.321 3.761 1.00 96.38 125 GLY A O 1
ATOM 925 N N . THR A 1 126 ? -15.563 -5.132 4.336 1.00 96.62 126 THR A N 1
ATOM 926 C CA . THR A 1 126 ? -15.257 -5.050 5.768 1.00 96.62 126 THR A CA 1
ATOM 927 C C . THR A 1 126 ? -13.813 -5.455 6.059 1.00 96.62 126 THR A C 1
ATOM 929 O O . THR A 1 126 ? -13.322 -6.472 5.577 1.00 96.62 126 THR A O 1
ATOM 932 N N . ASN A 1 127 ? -13.139 -4.679 6.906 1.00 94.88 127 ASN A N 1
ATOM 933 C CA . ASN A 1 127 ? -11.746 -4.844 7.330 1.00 94.88 127 ASN A CA 1
ATOM 934 C C . ASN A 1 127 ? -10.718 -4.755 6.196 1.00 94.88 127 ASN A C 1
ATOM 936 O O . ASN A 1 127 ? -9.591 -5.235 6.336 1.00 94.88 127 ASN A O 1
ATOM 940 N N . GLN A 1 128 ? -11.092 -4.093 5.104 1.00 96.06 128 GLN A N 1
ATOM 941 C CA . GLN A 1 128 ? -10.248 -3.881 3.939 1.00 96.06 128 GLN A CA 1
ATOM 942 C C . GLN A 1 128 ? -9.810 -2.417 3.873 1.00 96.06 128 GLN A C 1
ATOM 944 O O . GLN A 1 128 ? -10.650 -1.520 3.858 1.00 96.06 128 GLN A O 1
ATOM 949 N N . LEU A 1 129 ? -8.496 -2.172 3.878 1.00 96.75 129 LEU A N 1
ATOM 950 C CA . LEU A 1 129 ? -7.924 -0.825 3.923 1.00 96.75 129 LEU A CA 1
ATOM 951 C C . LEU A 1 129 ? -7.482 -0.393 2.514 1.00 96.75 129 LEU A C 1
ATOM 953 O O . LEU A 1 129 ? -6.581 -1.031 1.961 1.00 96.75 129 LEU A O 1
ATOM 957 N N . PRO A 1 130 ? -8.087 0.652 1.924 1.00 96.81 130 PRO A N 1
ATOM 958 C CA . PRO A 1 130 ? -7.643 1.195 0.646 1.00 96.81 130 PRO A CA 1
ATOM 959 C C . PRO A 1 130 ? -6.348 2.011 0.786 1.00 96.81 130 PRO A C 1
ATOM 961 O O . PRO A 1 130 ? -5.967 2.446 1.877 1.00 96.81 130 PRO A O 1
ATOM 964 N N . PHE A 1 131 ? -5.670 2.213 -0.339 1.00 95.12 131 PHE A N 1
ATOM 965 C CA . PHE A 1 131 ? -4.507 3.076 -0.510 1.00 95.12 131 PHE A CA 1
ATOM 966 C C . PHE A 1 131 ? -4.622 3.803 -1.848 1.00 95.12 131 PHE A C 1
ATOM 968 O O 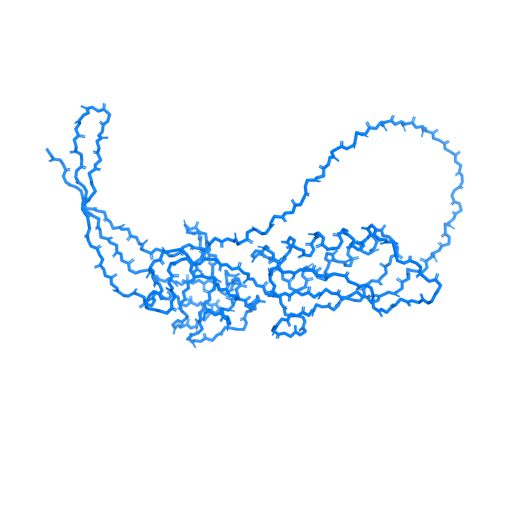. PHE A 1 131 ? -4.666 3.151 -2.894 1.00 95.12 131 PHE A O 1
ATOM 975 N N . LEU A 1 132 ? -4.671 5.131 -1.802 1.00 93.44 132 LEU A N 1
ATOM 976 C CA . LEU A 1 132 ? -4.775 5.978 -2.985 1.00 93.44 132 LEU A CA 1
ATOM 977 C C . LEU A 1 132 ? -3.386 6.439 -3.427 1.00 93.44 132 LEU A C 1
ATOM 979 O O . LEU A 1 132 ? -2.560 6.823 -2.594 1.00 93.44 132 LEU A O 1
ATOM 983 N N . ALA A 1 133 ? -3.126 6.415 -4.730 1.00 91.44 133 ALA A N 1
ATOM 984 C CA . ALA A 1 133 ? -1.861 6.881 -5.279 1.00 91.44 133 ALA A CA 1
ATOM 985 C C . ALA A 1 133 ? -2.017 7.434 -6.700 1.00 91.44 133 ALA A C 1
ATOM 987 O O . ALA A 1 133 ? -2.913 7.031 -7.435 1.00 91.44 133 ALA A O 1
ATOM 988 N N . ILE A 1 134 ? -1.110 8.328 -7.091 1.00 94.12 134 ILE A N 1
ATOM 989 C CA . ILE A 1 134 ? -1.044 8.910 -8.436 1.00 94.12 134 ILE A CA 1
ATOM 990 C C . ILE A 1 134 ? 0.171 8.340 -9.159 1.00 94.12 134 ILE A C 1
ATOM 992 O O . ILE A 1 134 ? 1.299 8.432 -8.660 1.00 94.12 134 ILE A O 1
ATOM 996 N N . VAL A 1 135 ? -0.064 7.753 -10.331 1.00 95.00 135 VAL A N 1
ATOM 997 C CA . VAL A 1 135 ? 0.958 7.174 -11.210 1.00 95.00 135 VAL A CA 1
ATOM 998 C C . VAL A 1 135 ? 1.873 8.275 -11.739 1.00 95.00 135 VAL A C 1
ATOM 1000 O O . VAL A 1 135 ? 1.390 9.245 -12.309 1.00 95.00 135 VAL A O 1
ATOM 1003 N N . SER A 1 136 ? 3.192 8.117 -11.587 1.00 92.25 136 SER A N 1
ATOM 1004 C CA . SER A 1 136 ? 4.183 9.010 -12.199 1.00 92.25 136 SER A CA 1
ATOM 1005 C C . SER A 1 136 ? 5.171 8.260 -13.093 1.00 92.25 136 SER A C 1
ATOM 1007 O O . SER A 1 136 ? 5.983 7.460 -12.622 1.00 92.25 136 SER A O 1
ATOM 1009 N N . GLY A 1 137 ? 5.131 8.551 -14.390 1.00 89.31 137 GLY A N 1
ATOM 1010 C CA . GLY A 1 137 ? 5.977 8.006 -15.446 1.00 89.31 137 GLY A CA 1
ATOM 1011 C C . GLY A 1 137 ? 5.246 7.047 -16.393 1.00 89.31 137 GLY A C 1
ATOM 1012 O O . GLY A 1 137 ? 4.047 6.813 -16.303 1.00 89.31 137 GLY A O 1
ATOM 1013 N N . THR A 1 138 ? 6.000 6.452 -17.320 1.00 91.75 138 THR A N 1
ATOM 1014 C CA . THR A 1 138 ? 5.445 5.733 -18.485 1.00 91.75 138 THR A CA 1
ATOM 1015 C C . THR A 1 138 ? 5.648 4.216 -18.473 1.00 91.75 138 THR A C 1
ATOM 1017 O O . THR A 1 138 ? 5.246 3.540 -19.415 1.00 91.75 138 THR A O 1
ATOM 1020 N N . SER A 1 139 ? 6.258 3.646 -17.426 1.00 92.19 139 SER A N 1
ATOM 1021 C CA . SER A 1 139 ? 6.600 2.208 -17.370 1.00 92.19 139 SER A CA 1
ATOM 1022 C C . SER A 1 139 ? 5.400 1.247 -17.398 1.00 92.19 139 SER A C 1
ATOM 1024 O O . SER A 1 139 ? 5.584 0.052 -17.597 1.00 92.19 139 SER A O 1
ATOM 1026 N N . MET A 1 140 ? 4.184 1.740 -17.165 1.00 96.38 140 MET A N 1
ATOM 1027 C CA . MET A 1 140 ? 2.969 0.923 -17.138 1.00 96.38 140 MET A CA 1
ATOM 1028 C C . MET A 1 140 ? 2.026 1.208 -18.313 1.00 96.38 140 MET A C 1
ATOM 1030 O O . MET A 1 140 ? 0.948 0.631 -18.357 1.00 96.38 140 MET A O 1
ATOM 1034 N N . ILE A 1 141 ? 2.420 2.045 -19.280 1.00 94.56 141 ILE A N 1
ATOM 1035 C CA . ILE A 1 141 ? 1.656 2.245 -20.521 1.00 94.56 141 ILE A CA 1
ATOM 1036 C C . ILE A 1 141 ? 1.622 0.920 -21.314 1.00 94.56 141 ILE A C 1
ATOM 1038 O O . ILE A 1 141 ? 2.639 0.229 -21.355 1.00 94.56 141 ILE A O 1
ATOM 1042 N N . PRO A 1 142 ? 0.489 0.548 -21.942 1.00 95.38 142 PRO A N 1
ATOM 1043 C CA . PRO A 1 142 ? -0.758 1.317 -22.0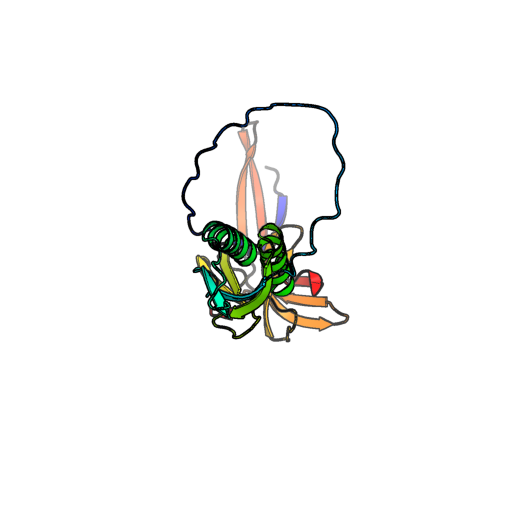57 1.00 95.38 142 PRO A CA 1
ATOM 1044 C C . PRO A 1 142 ? -1.713 1.184 -20.864 1.00 95.38 142 PRO A C 1
ATOM 1046 O O . PRO A 1 142 ? -2.694 1.918 -20.807 1.00 95.38 142 PRO A O 1
ATOM 1049 N N . THR A 1 143 ? -1.438 0.279 -19.925 1.00 97.31 143 THR A N 1
ATOM 1050 C CA . THR A 1 143 ? -2.335 -0.058 -18.813 1.00 97.31 143 THR A CA 1
ATOM 1051 C C . THR A 1 143 ? -2.583 1.105 -17.858 1.00 97.31 143 THR A C 1
ATOM 1053 O O . THR A 1 143 ? -3.731 1.376 -17.527 1.00 97.31 143 THR A O 1
ATOM 1056 N N . LEU A 1 144 ? -1.517 1.775 -17.409 1.00 96.44 144 LEU A N 1
ATOM 1057 C CA . LEU A 1 144 ? -1.590 2.945 -16.536 1.00 96.44 144 LEU A CA 1
ATOM 1058 C C . LEU A 1 144 ? -0.834 4.113 -17.162 1.00 96.44 144 LEU A C 1
ATOM 1060 O O . LEU A 1 144 ? 0.315 3.965 -17.596 1.00 96.44 144 LEU A O 1
ATOM 1064 N N . LYS A 1 145 ? -1.479 5.275 -17.172 1.00 96.06 145 LYS A N 1
ATOM 1065 C CA . LYS A 1 145 ? -0.960 6.528 -17.715 1.00 96.06 145 LYS A CA 1
ATOM 1066 C C . LYS A 1 145 ? -0.343 7.380 -16.611 1.00 96.06 145 LYS A C 1
ATOM 1068 O O . LYS A 1 145 ? -0.732 7.301 -15.451 1.00 96.06 145 LYS A O 1
ATOM 1073 N N . ASP A 1 146 ? 0.611 8.217 -16.997 1.00 94.19 146 ASP A N 1
ATOM 1074 C CA . ASP A 1 146 ? 1.142 9.257 -16.119 1.00 94.19 146 ASP A CA 1
ATOM 1075 C C . ASP A 1 146 ? 0.010 10.188 -15.645 1.00 94.19 146 ASP A C 1
ATOM 1077 O O . ASP A 1 146 ? -0.872 10.544 -16.429 1.00 94.19 146 ASP A O 1
ATOM 1081 N N . GLY A 1 147 ? 0.001 10.528 -14.356 1.00 93.25 147 GLY A N 1
ATOM 1082 C CA . GLY A 1 147 ? -1.042 11.327 -13.708 1.00 93.25 147 GLY A CA 1
ATOM 1083 C C . GLY A 1 147 ? -2.336 10.577 -13.365 1.00 93.25 147 GLY A C 1
ATOM 1084 O O . GLY A 1 147 ? -3.217 11.167 -12.743 1.00 93.25 147 GLY A O 1
ATOM 1085 N N . GLN A 1 148 ? -2.474 9.297 -13.732 1.00 95.69 148 GLN A N 1
ATOM 1086 C CA . GLN A 1 148 ? -3.666 8.502 -13.419 1.00 95.69 148 GLN A CA 1
ATOM 1087 C C . GLN A 1 148 ? -3.741 8.186 -11.920 1.00 95.69 148 GLN A C 1
ATOM 1089 O O . GLN A 1 148 ? -2.761 7.739 -11.317 1.00 95.69 148 GLN A O 1
ATOM 1094 N N . GLU A 1 149 ? -4.910 8.403 -11.320 1.00 94.94 149 GLU A N 1
ATOM 1095 C CA . GLU A 1 149 ? -5.202 7.967 -9.955 1.00 94.94 149 GLU A CA 1
ATOM 1096 C C . GLU A 1 149 ? -5.493 6.463 -9.949 1.00 94.94 149 GLU A C 1
ATOM 1098 O O . GLU A 1 149 ? -6.189 5.952 -10.823 1.00 94.94 149 GLU A O 1
ATOM 1103 N N . VAL A 1 150 ? -4.946 5.751 -8.967 1.00 95.88 150 VAL A N 1
ATOM 1104 C CA . VAL A 1 150 ? -5.201 4.325 -8.759 1.00 95.88 150 VAL A CA 1
ATOM 1105 C C . VAL A 1 150 ? -5.544 4.066 -7.303 1.00 95.88 150 VAL A C 1
ATOM 1107 O O . VAL A 1 150 ? -4.935 4.643 -6.393 1.00 95.88 150 VAL A O 1
ATOM 1110 N N . THR A 1 151 ? -6.469 3.135 -7.075 1.00 95.94 151 THR A N 1
ATOM 1111 C CA . THR A 1 151 ? -6.808 2.682 -5.726 1.00 95.94 151 THR A CA 1
ATOM 1112 C C . THR A 1 151 ? -6.401 1.229 -5.532 1.00 95.94 151 THR A C 1
ATOM 1114 O O . THR A 1 151 ? -6.843 0.318 -6.239 1.00 95.94 151 THR A O 1
ATOM 1117 N N . ALA A 1 152 ? -5.545 0.999 -4.540 1.00 97.06 152 ALA A N 1
ATOM 1118 C CA . ALA A 1 152 ? -5.081 -0.323 -4.158 1.00 97.06 152 ALA A CA 1
ATOM 1119 C C . ALA A 1 152 ? -5.716 -0.798 -2.852 1.00 97.06 152 ALA A C 1
ATOM 1121 O O . ALA A 1 152 ? -5.894 -0.039 -1.904 1.00 97.06 152 ALA A O 1
ATOM 1122 N N . LEU A 1 153 ? -5.992 -2.094 -2.775 1.00 97.88 153 LEU A N 1
ATOM 1123 C CA . LEU A 1 153 ? -6.307 -2.775 -1.530 1.00 97.88 153 LEU A CA 1
ATOM 1124 C C . LEU A 1 153 ? -5.000 -3.157 -0.826 1.00 97.88 153 LEU A C 1
ATOM 1126 O O . LEU A 1 153 ? -4.201 -3.911 -1.392 1.00 97.88 153 LEU A O 1
ATOM 1130 N N . LYS A 1 154 ? -4.795 -2.707 0.419 1.00 96.88 154 LYS A N 1
ATOM 1131 C CA . LYS A 1 154 ? -3.647 -3.112 1.249 1.00 96.88 154 LYS A CA 1
ATOM 1132 C C . LYS A 1 154 ? -3.793 -4.570 1.691 1.00 96.88 154 LYS A C 1
ATOM 1134 O O . LYS A 1 154 ? -4.305 -4.874 2.767 1.00 96.88 154 LYS A O 1
ATOM 1139 N N . THR A 1 155 ? -3.358 -5.484 0.830 1.00 96.06 155 THR A N 1
ATOM 1140 C CA . THR A 1 155 ? -3.417 -6.935 1.031 1.00 96.06 155 THR A CA 1
ATOM 1141 C C . THR A 1 155 ? -2.134 -7.614 0.569 1.00 96.06 155 THR A C 1
ATOM 1143 O O . THR A 1 155 ? -1.401 -7.096 -0.273 1.00 96.06 155 THR A O 1
ATOM 1146 N N . LYS A 1 156 ? -1.877 -8.802 1.121 1.00 94.81 156 LYS A N 1
ATOM 1147 C CA . LYS A 1 156 ? -0.802 -9.710 0.692 1.00 94.81 156 LYS A CA 1
ATOM 1148 C C . LYS A 1 156 ? -1.314 -10.877 -0.157 1.00 94.81 156 LYS A C 1
ATOM 1150 O O . LYS A 1 156 ? -0.516 -11.703 -0.584 1.00 94.81 156 LYS A O 1
ATOM 1155 N N . ASN A 1 157 ? -2.625 -10.944 -0.401 1.00 95.81 157 ASN A N 1
ATOM 1156 C CA . ASN A 1 157 ? -3.215 -11.902 -1.331 1.00 95.81 157 ASN A CA 1
ATOM 1157 C C . ASN A 1 157 ? -2.965 -11.424 -2.769 1.00 95.81 157 ASN A C 1
ATOM 1159 O O . ASN A 1 157 ? -3.742 -10.633 -3.302 1.00 95.81 157 ASN A O 1
ATOM 1163 N N . ILE A 1 158 ? -1.836 -11.852 -3.330 1.00 97.50 158 ILE A N 1
ATOM 1164 C CA . ILE A 1 158 ? -1.303 -11.416 -4.624 1.00 97.50 158 ILE A CA 1
ATOM 1165 C C . ILE A 1 158 ? -1.328 -12.600 -5.589 1.00 97.50 158 ILE A C 1
ATOM 1167 O O . ILE A 1 158 ? -0.967 -13.718 -5.209 1.00 97.50 158 ILE A O 1
ATOM 1171 N N . LYS A 1 159 ? -1.705 -12.350 -6.841 1.00 98.12 159 LYS A N 1
ATOM 1172 C CA . LYS A 1 159 ? -1.738 -13.341 -7.919 1.00 98.12 159 LYS A CA 1
ATOM 1173 C C . LYS A 1 159 ? -0.886 -12.894 -9.104 1.00 98.12 159 LYS A C 1
ATOM 1175 O O . LYS A 1 159 ? -0.642 -11.707 -9.306 1.00 98.12 159 LYS A O 1
ATOM 1180 N N . VAL A 1 160 ? -0.433 -13.856 -9.907 1.00 98.44 160 VAL A N 1
ATOM 1181 C CA . VAL A 1 160 ? 0.171 -13.552 -11.212 1.00 98.44 160 VAL A CA 1
ATOM 1182 C C . VAL A 1 160 ? -0.848 -12.790 -12.060 1.00 98.44 160 VAL A C 1
ATOM 1184 O O . VAL A 1 160 ? -2.025 -13.141 -12.083 1.00 98.44 160 VAL A O 1
ATOM 1187 N N . GLY A 1 161 ? -0.393 -11.731 -12.724 1.00 98.44 161 GLY A N 1
ATOM 1188 C CA . GLY A 1 161 ? -1.227 -10.812 -13.492 1.00 98.44 161 GLY A CA 1
ATOM 1189 C C . GLY A 1 161 ? -1.706 -9.590 -12.708 1.00 98.44 161 GLY A C 1
ATOM 1190 O O . GLY A 1 161 ? -2.002 -8.576 -13.346 1.00 98.44 161 GLY A O 1
ATOM 1191 N N . ASP A 1 162 ? -1.715 -9.632 -11.369 1.00 98.62 162 ASP A N 1
ATOM 1192 C CA . ASP A 1 162 ? -2.085 -8.476 -10.548 1.00 98.62 162 ASP A CA 1
ATOM 1193 C C . ASP A 1 162 ? -1.143 -7.295 -10.808 1.00 98.62 162 ASP A C 1
ATOM 1195 O O . ASP A 1 162 ? 0.065 -7.456 -10.999 1.00 98.62 162 ASP A O 1
ATOM 1199 N N . ILE A 1 163 ? -1.693 -6.086 -10.751 1.00 98.62 163 ILE A N 1
ATOM 1200 C CA . ILE A 1 163 ? -0.906 -4.859 -10.663 1.00 98.62 163 ILE A CA 1
ATOM 1201 C C . ILE A 1 163 ? -0.745 -4.536 -9.183 1.00 98.62 163 ILE A C 1
ATOM 1203 O O . ILE A 1 163 ? -1.724 -4.477 -8.439 1.00 98.62 163 ILE A O 1
ATOM 1207 N N . VAL A 1 164 ? 0.490 -4.342 -8.737 1.00 98.50 164 VAL A N 1
ATOM 1208 C CA . VAL A 1 164 ? 0.805 -4.127 -7.324 1.00 98.50 164 VAL A CA 1
ATOM 1209 C C . VAL A 1 164 ? 1.611 -2.862 -7.121 1.00 98.50 164 VAL A C 1
ATOM 1211 O O . VAL A 1 164 ? 2.418 -2.470 -7.966 1.00 98.50 164 VAL A O 1
ATOM 1214 N N . ILE A 1 165 ? 1.421 -2.263 -5.951 1.00 98.06 165 ILE A N 1
ATOM 1215 C CA . ILE A 1 165 ? 2.259 -1.186 -5.438 1.00 98.06 165 ILE A CA 1
ATOM 1216 C C . ILE A 1 165 ? 3.313 -1.819 -4.534 1.00 98.06 165 ILE A C 1
ATOM 1218 O O . ILE A 1 165 ? 2.974 -2.531 -3.591 1.00 98.06 165 ILE A O 1
ATOM 1222 N N . SER A 1 166 ? 4.591 -1.567 -4.801 1.00 97.50 166 SER A N 1
ATOM 1223 C CA . SER A 1 166 ? 5.723 -2.101 -4.042 1.00 97.50 166 SER A CA 1
ATOM 1224 C C . SER A 1 166 ? 6.634 -0.984 -3.568 1.00 97.50 166 SER A C 1
ATOM 1226 O O . SER A 1 166 ? 6.945 -0.064 -4.316 1.00 97.50 166 SER A O 1
ATOM 1228 N N . ARG A 1 167 ? 7.185 -1.125 -2.366 1.00 95.56 167 ARG A N 1
ATOM 1229 C CA . ARG A 1 167 ? 8.348 -0.342 -1.939 1.00 95.56 167 ARG A CA 1
ATOM 1230 C C . ARG A 1 167 ? 9.586 -0.812 -2.697 1.00 95.56 167 ARG A C 1
ATOM 1232 O O . ARG A 1 167 ? 9.782 -2.019 -2.880 1.00 95.56 167 ARG A O 1
ATOM 1239 N N . HIS A 1 168 ? 10.426 0.128 -3.093 1.00 93.19 168 HIS A N 1
ATOM 1240 C CA . HIS A 1 168 ? 11.695 -0.066 -3.776 1.00 93.19 168 HIS A CA 1
ATOM 1241 C C . HIS A 1 168 ? 12.738 0.855 -3.143 1.00 93.19 168 HIS A C 1
ATOM 1243 O O . HIS A 1 168 ? 12.492 2.046 -2.969 1.00 93.19 168 HIS A O 1
ATOM 1249 N N . SER A 1 169 ? 13.913 0.321 -2.816 1.00 90.00 169 SER A N 1
ATOM 1250 C CA . SER A 1 169 ? 14.968 1.063 -2.111 1.00 90.00 169 SER A CA 1
ATOM 1251 C C . SER A 1 169 ? 15.430 2.312 -2.865 1.00 90.00 169 SER A C 1
ATOM 1253 O O . SER A 1 169 ? 15.655 3.345 -2.253 1.00 90.00 169 SER A O 1
ATOM 1255 N N . THR A 1 170 ? 15.538 2.224 -4.191 1.00 87.50 170 THR A N 1
ATOM 1256 C CA . THR A 1 170 ? 16.016 3.331 -5.039 1.00 87.50 170 THR A CA 1
ATOM 1257 C C . THR A 1 170 ? 14.916 4.298 -5.480 1.00 87.50 170 THR A C 1
ATOM 1259 O O . THR A 1 170 ? 15.193 5.467 -5.707 1.00 87.50 170 THR A O 1
ATOM 1262 N N . TYR A 1 171 ? 13.678 3.822 -5.642 1.00 86.25 171 TYR A N 1
ATOM 1263 C CA . TYR A 1 171 ? 12.626 4.555 -6.365 1.00 86.25 171 TYR A CA 1
ATOM 1264 C C . TYR A 1 171 ? 11.412 4.884 -5.489 1.00 86.25 171 TYR A C 1
ATOM 1266 O O . TYR A 1 171 ? 10.425 5.414 -5.984 1.00 86.25 171 TYR A O 1
ATOM 1274 N N . GLY A 1 172 ? 11.442 4.549 -4.196 1.00 91.25 172 GLY A N 1
ATOM 1275 C CA . GLY A 1 172 ? 10.280 4.706 -3.328 1.00 91.25 172 GLY A CA 1
ATOM 1276 C C . GLY A 1 172 ? 9.164 3.733 -3.710 1.00 91.25 172 GLY A C 1
ATOM 1277 O O . GLY A 1 172 ? 9.397 2.530 -3.816 1.00 91.25 172 GLY A O 1
ATOM 1278 N N . LEU A 1 173 ? 7.938 4.223 -3.878 1.00 94.94 173 LEU A N 1
ATOM 1279 C CA . LEU A 1 173 ? 6.808 3.389 -4.285 1.00 94.94 173 LEU A CA 1
ATOM 1280 C C . LEU A 1 173 ? 6.797 3.206 -5.800 1.00 94.94 173 LEU A C 1
ATOM 1282 O O . LEU A 1 173 ? 6.764 4.187 -6.529 1.00 94.94 173 LEU A O 1
ATOM 1286 N N . ILE A 1 174 ? 6.762 1.960 -6.264 1.00 96.19 174 ILE A N 1
ATOM 1287 C CA . ILE A 1 174 ? 6.628 1.611 -7.679 1.00 96.19 174 ILE A CA 1
ATOM 1288 C C . ILE A 1 174 ? 5.325 0.851 -7.914 1.00 96.19 174 ILE A C 1
ATOM 1290 O O . ILE A 1 174 ? 4.932 0.036 -7.082 1.00 96.19 174 ILE A O 1
ATOM 1294 N N . VAL A 1 175 ? 4.690 1.061 -9.067 1.00 97.94 175 VAL A N 1
ATOM 1295 C CA . VAL A 1 175 ? 3.591 0.212 -9.556 1.00 97.94 175 VAL A CA 1
ATOM 1296 C C . VAL A 1 175 ? 4.063 -0.637 -10.730 1.00 97.94 175 VAL A C 1
ATOM 1298 O O . VAL A 1 175 ? 4.726 -0.126 -11.641 1.00 97.94 175 VAL A O 1
ATOM 1301 N N . LYS A 1 176 ? 3.801 -1.945 -10.666 1.00 97.81 176 LYS A N 1
ATOM 1302 C CA . LYS A 1 176 ? 4.242 -2.950 -11.648 1.00 97.81 176 LYS A CA 1
ATOM 1303 C C . LYS A 1 176 ? 3.269 -4.124 -11.714 1.00 97.81 176 LYS A C 1
ATOM 1305 O O . LYS A 1 176 ? 2.525 -4.359 -10.762 1.00 97.81 176 LYS A O 1
ATOM 1310 N N . ARG A 1 177 ? 3.327 -4.896 -12.801 1.00 98.50 177 ARG A N 1
ATOM 1311 C CA . ARG A 1 177 ? 2.584 -6.152 -12.940 1.00 98.50 177 ARG A CA 1
ATOM 1312 C C . ARG A 1 177 ? 3.369 -7.325 -12.368 1.00 98.50 177 ARG A C 1
ATOM 1314 O O . ARG A 1 177 ? 4.573 -7.444 -12.593 1.00 98.50 177 ARG A O 1
ATOM 1321 N N . VAL A 1 178 ? 2.682 -8.208 -11.656 1.00 98.62 178 VAL A N 1
ATOM 1322 C CA . VAL A 1 178 ? 3.239 -9.467 -11.161 1.00 98.62 178 VAL A CA 1
ATOM 1323 C C . VAL A 1 178 ? 3.321 -10.454 -12.317 1.00 98.62 178 VAL A C 1
ATOM 1325 O O . VAL A 1 178 ? 2.300 -10.879 -12.853 1.00 98.62 178 VAL A O 1
ATOM 1328 N N . ALA A 1 179 ? 4.535 -10.834 -12.693 1.00 98.31 179 ALA A N 1
ATOM 1329 C CA . ALA A 1 179 ? 4.779 -11.839 -13.723 1.00 98.31 179 ALA A CA 1
ATOM 1330 C C . ALA A 1 179 ? 4.920 -13.247 -13.130 1.00 98.31 179 ALA A C 1
ATOM 1332 O O . ALA A 1 179 ? 4.418 -14.208 -13.702 1.00 98.31 179 ALA A O 1
ATOM 1333 N N . THR A 1 180 ? 5.560 -13.354 -11.964 1.00 98.38 180 THR A N 1
ATOM 1334 C CA . THR A 1 180 ? 5.861 -14.638 -11.315 1.00 98.38 180 THR A CA 1
ATOM 1335 C C . THR A 1 180 ? 5.803 -14.486 -9.798 1.00 98.38 180 THR A C 1
ATOM 1337 O O . THR A 1 180 ? 6.124 -13.419 -9.269 1.00 98.38 180 THR A O 1
ATOM 1340 N N . ILE A 1 181 ? 5.414 -15.548 -9.088 1.00 98.19 181 ILE A N 1
ATOM 1341 C CA . ILE A 1 181 ? 5.451 -15.625 -7.623 1.00 98.19 181 ILE A CA 1
ATOM 1342 C C . ILE A 1 181 ? 6.187 -16.902 -7.236 1.00 98.19 181 ILE A C 1
ATOM 1344 O O . ILE A 1 181 ? 5.716 -17.995 -7.528 1.00 98.19 181 ILE A O 1
ATOM 1348 N N . GLU A 1 182 ? 7.318 -16.762 -6.552 1.00 97.31 182 GLU A N 1
ATOM 1349 C CA . GLU A 1 182 ? 8.149 -17.888 -6.126 1.00 97.31 182 GLU A CA 1
ATOM 1350 C C . GLU A 1 182 ? 8.801 -17.578 -4.782 1.00 97.31 182 GLU A C 1
ATOM 1352 O O . GLU A 1 182 ? 9.294 -16.471 -4.555 1.00 97.31 182 GLU A O 1
ATOM 1357 N N . ASN A 1 183 ? 8.826 -18.563 -3.880 1.00 94.38 183 ASN A N 1
ATOM 1358 C CA . ASN A 1 183 ? 9.581 -18.501 -2.623 1.00 94.38 183 ASN A CA 1
ATOM 1359 C C . ASN A 1 183 ? 9.328 -17.217 -1.799 1.00 94.38 183 ASN A C 1
ATOM 1361 O O . ASN A 1 183 ? 10.257 -16.588 -1.288 1.00 94.38 183 ASN A O 1
ATOM 1365 N N . GLY A 1 184 ? 8.063 -16.784 -1.702 1.00 92.88 184 GLY A N 1
ATOM 1366 C CA . GLY A 1 184 ? 7.672 -15.577 -0.956 1.00 92.88 184 GLY A CA 1
ATOM 1367 C C . GLY A 1 184 ? 8.124 -14.252 -1.590 1.00 92.88 184 GLY A C 1
ATOM 1368 O O . GLY A 1 184 ? 8.091 -13.199 -0.936 1.00 92.88 184 GLY A O 1
ATOM 1369 N N . LYS A 1 185 ? 8.555 -14.289 -2.852 1.00 97.31 185 LYS A N 1
ATOM 1370 C CA . LYS A 1 185 ? 8.925 -13.132 -3.664 1.00 97.31 185 LYS A CA 1
ATOM 1371 C C . LYS A 1 185 ? 8.011 -13.033 -4.879 1.00 97.31 185 LYS A C 1
ATOM 1373 O O . LYS A 1 185 ? 7.443 -14.021 -5.337 1.00 97.31 185 LYS A O 1
ATOM 1378 N N . VAL A 1 186 ? 7.900 -11.822 -5.402 1.00 97.94 186 VAL A N 1
ATOM 1379 C CA . VAL A 1 186 ? 7.176 -11.525 -6.634 1.00 97.94 186 VAL A CA 1
ATOM 1380 C C . VAL A 1 186 ? 8.135 -10.918 -7.643 1.00 97.94 186 VAL A C 1
ATOM 1382 O O . VAL A 1 186 ? 8.923 -10.030 -7.305 1.00 97.94 186 VAL A O 1
ATOM 1385 N N . TYR A 1 187 ? 8.084 -11.413 -8.872 1.00 98.25 187 TYR A N 1
ATOM 1386 C CA . TYR A 1 187 ? 8.788 -10.814 -9.992 1.00 98.25 187 TYR A CA 1
ATOM 1387 C C . TYR A 1 187 ? 7.876 -9.782 -10.639 1.00 98.25 187 TYR A C 1
ATOM 1389 O O . TYR A 1 187 ? 6.781 -10.102 -11.106 1.00 98.25 187 TYR A O 1
ATOM 1397 N N . LEU A 1 188 ? 8.318 -8.531 -10.608 1.00 98.25 188 LEU A N 1
ATOM 1398 C CA . LEU A 1 188 ? 7.572 -7.375 -11.068 1.00 98.25 188 LEU A CA 1
ATOM 1399 C C . LEU A 1 188 ? 8.114 -6.920 -12.412 1.00 98.25 188 LEU A C 1
ATOM 1401 O O . LEU A 1 188 ? 9.323 -6.732 -12.544 1.00 98.25 188 LEU A O 1
ATOM 1405 N N . LYS A 1 189 ? 7.221 -6.701 -13.376 1.00 97.31 189 LYS A N 1
ATOM 1406 C CA . LYS A 1 189 ? 7.570 -6.218 -14.711 1.00 97.31 189 LYS A CA 1
ATOM 1407 C C . LYS A 1 189 ? 6.830 -4.940 -15.060 1.00 97.31 189 LYS A C 1
ATOM 1409 O O . LYS A 1 189 ? 5.707 -4.694 -14.611 1.00 97.31 189 LYS A O 1
ATOM 1414 N N . SER A 1 190 ? 7.501 -4.131 -15.866 1.00 95.88 190 SER A N 1
ATOM 1415 C CA . SER A 1 190 ? 6.888 -3.002 -16.562 1.00 95.88 190 SER A CA 1
ATOM 1416 C C . SER A 1 190 ? 6.042 -3.527 -17.722 1.00 95.88 190 SER A C 1
ATOM 1418 O O . SER A 1 190 ? 6.525 -4.377 -18.479 1.00 95.88 190 SER A O 1
ATOM 1420 N N . ASP A 1 191 ? 4.817 -3.018 -17.858 1.00 96.00 191 ASP A N 1
ATOM 1421 C CA . ASP A 1 191 ? 3.962 -3.303 -19.019 1.00 96.00 191 ASP A CA 1
ATOM 1422 C C . ASP A 1 191 ? 4.500 -2.601 -20.270 1.00 96.00 191 ASP A C 1
ATOM 1424 O O . ASP A 1 191 ? 4.512 -3.188 -21.350 1.00 96.00 191 ASP A O 1
ATOM 1428 N N . ASN A 1 192 ? 5.039 -1.387 -20.109 1.00 93.38 192 ASN A N 1
ATOM 1429 C CA . ASN A 1 192 ? 5.754 -0.718 -21.182 1.00 93.38 192 ASN A CA 1
ATOM 1430 C C . ASN A 1 192 ? 7.120 -1.389 -21.375 1.00 93.38 192 ASN A C 1
ATOM 1432 O O . ASN A 1 192 ? 7.952 -1.414 -20.460 1.00 93.38 192 ASN A O 1
ATOM 1436 N N . ARG A 1 193 ? 7.343 -1.943 -22.570 1.00 93.38 193 ARG A N 1
ATOM 1437 C CA . ARG A 1 193 ? 8.585 -2.629 -22.960 1.00 93.38 193 ARG A CA 1
ATOM 1438 C C . ARG A 1 193 ? 9.490 -1.792 -23.860 1.00 93.38 193 ARG A C 1
ATOM 1440 O O . ARG A 1 193 ? 10.528 -2.294 -24.284 1.00 93.38 193 ARG A O 1
ATOM 1447 N N . GLU A 1 194 ? 9.115 -0.548 -24.142 1.00 89.81 194 GLU A N 1
ATOM 1448 C CA . GLU A 1 194 ? 9.895 0.348 -24.988 1.00 89.81 194 GLU A CA 1
ATOM 1449 C C . GLU A 1 194 ? 11.243 0.693 -24.349 1.00 89.81 194 GLU A C 1
ATOM 1451 O O . GLU A 1 194 ? 11.357 0.939 -23.144 1.00 89.81 194 GLU A O 1
ATOM 1456 N N . ILE A 1 195 ? 12.271 0.731 -25.194 1.00 87.00 195 ILE A N 1
ATOM 1457 C CA . ILE A 1 195 ? 13.602 1.226 -24.858 1.00 87.00 195 ILE A CA 1
ATOM 1458 C C . ILE A 1 195 ? 13.753 2.565 -25.569 1.00 87.00 195 ILE A C 1
ATOM 1460 O O . ILE A 1 195 ? 13.621 2.625 -26.791 1.00 87.00 195 ILE A O 1
ATOM 1464 N N . SER A 1 196 ? 14.034 3.632 -24.822 1.00 81.38 196 SER A N 1
ATOM 1465 C CA . SER A 1 196 ? 14.251 4.957 -25.409 1.00 81.38 196 SER A CA 1
ATOM 1466 C C . SER A 1 196 ? 15.697 5.403 -25.247 1.00 81.38 196 SER A C 1
ATOM 1468 O O . SER A 1 196 ? 16.316 5.184 -24.210 1.00 81.38 196 SER A O 1
ATOM 1470 N N . ASN A 1 197 ? 16.242 6.032 -26.285 1.00 84.12 197 ASN A N 1
ATOM 1471 C CA . ASN A 1 197 ? 17.584 6.59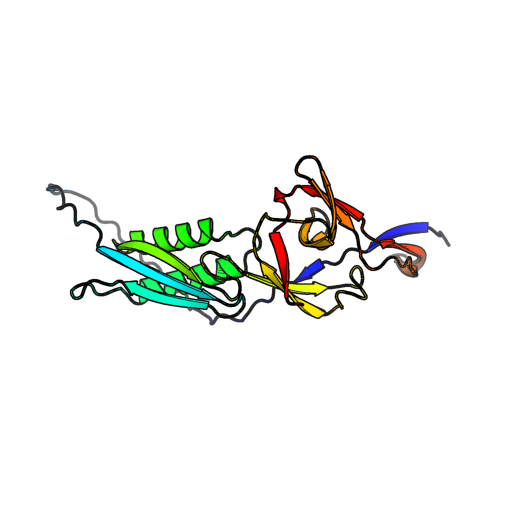9 -26.275 1.00 84.12 197 ASN A CA 1
ATOM 1472 C C . ASN A 1 197 ? 17.476 8.115 -26.424 1.00 84.12 197 ASN A C 1
ATOM 1474 O O . ASN A 1 197 ? 16.753 8.587 -27.300 1.00 84.12 197 ASN A O 1
ATOM 1478 N N . TYR A 1 198 ? 18.171 8.876 -25.586 1.00 83.00 198 TYR A N 1
ATOM 1479 C CA . TYR A 1 198 ? 18.220 10.331 -25.703 1.00 83.00 198 TYR A CA 1
ATOM 1480 C C . TYR A 1 198 ? 19.587 10.881 -25.314 1.00 83.00 198 TYR A C 1
ATOM 1482 O O . TYR A 1 198 ? 20.329 10.280 -24.538 1.00 83.00 198 TYR A O 1
ATOM 1490 N N . ILE A 1 199 ? 19.914 12.042 -25.869 1.00 83.38 199 ILE A N 1
ATOM 1491 C CA . ILE A 1 199 ? 21.160 12.747 -25.594 1.00 83.38 199 ILE A CA 1
ATOM 1492 C C . ILE A 1 199 ? 20.904 13.737 -24.459 1.00 83.38 199 ILE A C 1
ATOM 1494 O O . ILE A 1 199 ? 19.937 14.498 -24.496 1.00 83.38 199 ILE A O 1
ATOM 1498 N N . LYS A 1 200 ? 21.765 13.720 -23.442 1.00 83.56 200 LYS A N 1
ATOM 1499 C CA . LYS A 1 200 ? 21.789 14.726 -22.382 1.00 83.56 200 LYS A CA 1
ATOM 1500 C C . LYS A 1 200 ? 23.070 15.537 -22.494 1.00 83.56 200 LYS A C 1
ATOM 1502 O O . LYS A 1 200 ? 24.162 14.993 -22.344 1.00 83.56 200 LYS A O 1
ATOM 1507 N N . GLU A 1 201 ? 22.913 16.837 -22.683 1.00 87.69 201 GLU A N 1
ATOM 1508 C CA . GLU A 1 201 ? 24.006 17.800 -22.610 1.00 87.69 201 GLU A CA 1
ATOM 1509 C C . GLU A 1 201 ? 24.074 18.374 -21.196 1.00 87.69 201 GLU A C 1
ATOM 1511 O O . GLU A 1 201 ? 23.055 18.727 -20.599 1.00 87.69 201 GLU A O 1
ATOM 1516 N N . THR A 1 202 ? 25.270 18.399 -20.617 1.00 82.94 202 THR A N 1
ATOM 1517 C CA . THR A 1 202 ? 25.517 18.996 -19.301 1.00 82.94 202 THR A CA 1
ATOM 1518 C C . THR A 1 202 ? 26.683 19.962 -19.423 1.00 82.94 202 THR A C 1
ATOM 1520 O O . THR A 1 202 ? 27.791 19.552 -19.761 1.00 82.94 202 THR A O 1
ATOM 1523 N N . THR A 1 203 ? 26.436 21.240 -19.148 1.00 85.62 203 THR A N 1
ATOM 1524 C CA . THR A 1 203 ? 27.496 22.249 -19.073 1.00 85.62 203 THR A CA 1
ATOM 1525 C C . THR A 1 203 ? 28.193 22.134 -17.724 1.00 85.62 203 THR A C 1
ATOM 1527 O O . THR A 1 203 ? 27.554 22.253 -16.677 1.00 85.62 203 THR A O 1
ATOM 1530 N N . LEU A 1 204 ? 29.493 21.862 -17.750 1.00 82.88 204 LEU A N 1
ATOM 1531 C CA . LEU A 1 204 ? 30.338 21.779 -16.565 1.00 82.88 204 LEU A CA 1
ATOM 1532 C C . LEU A 1 204 ? 30.753 23.181 -16.095 1.00 82.88 204 LEU A C 1
ATOM 1534 O O . LEU A 1 204 ? 30.646 24.163 -16.831 1.00 82.88 204 LEU A O 1
ATOM 1538 N N . SER A 1 205 ? 31.249 23.276 -14.860 1.00 82.88 205 SER A N 1
ATOM 1539 C CA . SER A 1 205 ? 31.632 24.547 -14.227 1.00 82.88 205 SER A CA 1
ATOM 1540 C C . SER A 1 205 ? 32.747 25.311 -14.958 1.00 82.88 205 SER A C 1
ATOM 1542 O O . SER A 1 205 ? 32.909 26.504 -14.730 1.00 82.88 205 SER A O 1
ATOM 1544 N N . ASP A 1 206 ? 33.512 24.641 -15.821 1.00 87.81 206 ASP A N 1
ATOM 1545 C CA . ASP A 1 206 ? 34.574 25.207 -16.665 1.00 87.81 206 ASP A CA 1
ATOM 1546 C C . ASP A 1 206 ? 34.085 25.617 -18.072 1.00 87.81 206 ASP A C 1
ATOM 1548 O O . ASP A 1 206 ? 34.887 26.012 -18.918 1.00 87.81 206 ASP A O 1
ATOM 1552 N N . GLY A 1 207 ? 32.776 25.528 -18.337 1.00 81.06 207 GLY A N 1
ATOM 1553 C CA . GLY A 1 207 ? 32.160 25.867 -19.623 1.00 81.06 207 GLY A CA 1
ATOM 1554 C C . GLY A 1 207 ? 32.212 24.750 -20.671 1.00 81.06 207 GLY A C 1
ATOM 1555 O O . GLY A 1 207 ? 31.687 24.926 -21.772 1.00 81.06 207 GLY A O 1
ATOM 1556 N N . VAL A 1 208 ? 32.798 23.590 -20.357 1.00 87.12 208 VAL A N 1
ATOM 1557 C CA . VAL A 1 208 ? 32.818 22.434 -21.263 1.00 87.12 208 VAL A CA 1
ATOM 1558 C C . VAL A 1 208 ? 31.443 21.761 -21.291 1.00 87.12 208 VAL A C 1
ATOM 1560 O O . VAL A 1 208 ? 30.857 21.474 -20.249 1.00 87.12 208 VAL A O 1
ATOM 1563 N N . VAL A 1 209 ? 30.939 21.450 -22.490 1.00 83.00 209 VAL A N 1
ATOM 1564 C CA . VAL A 1 209 ? 29.719 20.644 -22.664 1.00 83.00 209 VAL A CA 1
ATOM 1565 C C . VAL A 1 209 ? 30.075 19.156 -22.674 1.00 83.00 209 VAL A C 1
ATOM 1567 O O . VAL A 1 209 ? 30.821 18.677 -23.536 1.00 83.00 209 VAL A O 1
ATOM 1570 N N . GLU A 1 210 ? 29.530 18.410 -21.715 1.00 83.12 210 GLU A N 1
ATOM 1571 C CA . GLU A 1 210 ? 29.565 16.949 -21.687 1.00 83.12 210 GLU A CA 1
ATOM 1572 C C . GLU A 1 210 ? 28.301 16.388 -22.348 1.00 83.12 210 GLU A C 1
ATOM 1574 O O . GLU A 1 210 ? 27.180 16.689 -21.935 1.00 83.12 210 GLU A O 1
ATOM 1579 N N . ILE A 1 211 ? 28.491 15.547 -23.367 1.00 83.38 211 ILE A N 1
ATOM 1580 C CA . ILE A 1 211 ? 27.409 14.864 -24.080 1.00 83.38 211 ILE A CA 1
ATOM 1581 C C . ILE A 1 211 ? 27.321 13.430 -23.559 1.00 83.38 211 ILE A C 1
ATOM 1583 O O . ILE A 1 211 ? 28.275 12.652 -23.666 1.00 83.38 211 ILE A O 1
ATOM 1587 N N . SER A 1 212 ? 26.165 13.076 -23.005 1.00 79.81 212 SER A N 1
ATOM 1588 C CA . SER A 1 212 ? 25.870 11.730 -22.513 1.00 79.81 212 SER A CA 1
ATOM 1589 C C . SER A 1 212 ? 24.771 11.077 -23.340 1.00 79.81 212 SER A C 1
ATOM 1591 O O . SER A 1 212 ? 23.682 11.634 -23.475 1.00 79.81 212 SER A O 1
ATOM 1593 N N . ASN A 1 213 ? 25.030 9.870 -23.841 1.00 81.38 213 ASN A N 1
ATOM 1594 C CA . ASN A 1 213 ? 23.992 9.031 -24.438 1.00 81.38 213 ASN A CA 1
ATOM 1595 C C . ASN A 1 213 ? 23.292 8.257 -23.323 1.00 81.38 213 ASN A C 1
ATOM 1597 O O . ASN A 1 213 ? 23.934 7.475 -22.615 1.00 81.38 213 ASN A O 1
ATOM 1601 N N . ILE A 1 214 ? 21.992 8.488 -23.163 1.00 81.50 214 ILE A N 1
ATOM 1602 C CA . ILE A 1 214 ? 21.170 7.840 -22.151 1.00 81.50 214 ILE A CA 1
ATOM 1603 C C . ILE A 1 214 ? 20.266 6.802 -22.799 1.00 81.50 214 ILE A C 1
ATOM 1605 O O . ILE A 1 214 ? 19.458 7.143 -23.659 1.00 81.50 214 ILE A O 1
ATOM 1609 N N . THR A 1 215 ? 20.342 5.563 -22.323 1.00 82.31 215 THR A N 1
ATOM 1610 C CA . THR A 1 215 ? 19.384 4.506 -22.667 1.00 82.31 215 THR A CA 1
ATOM 1611 C C . THR A 1 215 ? 18.452 4.259 -21.489 1.00 82.31 215 THR A C 1
ATOM 1613 O O . THR A 1 215 ? 18.906 3.883 -20.407 1.00 82.31 215 THR A O 1
ATOM 1616 N N . LYS A 1 216 ? 17.147 4.448 -21.694 1.00 81.12 216 LYS A N 1
ATOM 1617 C CA . LYS A 1 216 ? 16.094 4.134 -20.732 1.00 81.12 216 LYS A CA 1
ATOM 1618 C C . LYS A 1 216 ? 15.536 2.741 -20.993 1.00 81.12 216 LYS A C 1
ATOM 1620 O O . LYS A 1 216 ? 15.004 2.494 -22.072 1.00 81.12 216 LYS A O 1
ATOM 1625 N N . THR A 1 217 ? 15.611 1.854 -20.005 1.00 86.69 217 THR A N 1
ATOM 1626 C CA . THR A 1 217 ? 15.091 0.479 -20.110 1.00 86.69 217 THR A CA 1
ATOM 1627 C C . THR A 1 217 ? 13.931 0.215 -19.146 1.00 86.69 217 THR A C 1
ATOM 1629 O O . THR A 1 217 ? 13.838 0.873 -18.106 1.00 86.69 217 THR A O 1
ATOM 1632 N N . PRO A 1 218 ? 13.038 -0.747 -19.445 1.00 90.56 218 PRO A N 1
ATOM 1633 C CA . PRO A 1 218 ? 11.993 -1.170 -18.516 1.00 90.56 218 PRO A CA 1
ATOM 1634 C C . PRO A 1 218 ? 12.562 -1.690 -17.187 1.00 90.56 218 PRO A C 1
ATOM 1636 O O . PRO A 1 218 ? 13.553 -2.421 -17.169 1.00 90.56 218 PRO A O 1
ATOM 1639 N N . LEU A 1 219 ? 11.910 -1.354 -16.070 1.00 91.44 219 LEU A N 1
ATOM 1640 C CA . LEU A 1 219 ? 12.255 -1.914 -14.761 1.00 91.44 219 LEU A CA 1
ATOM 1641 C C . LEU A 1 219 ? 11.583 -3.276 -14.576 1.00 91.44 219 LEU A C 1
ATOM 1643 O O . LEU A 1 219 ? 10.358 -3.334 -14.424 1.00 91.44 219 LEU A O 1
ATOM 1647 N N . ASP A 1 220 ? 12.403 -4.323 -14.494 1.00 94.56 220 ASP A N 1
ATOM 1648 C CA . ASP A 1 220 ? 12.003 -5.658 -14.056 1.00 94.56 220 ASP A CA 1
ATOM 1649 C C . ASP A 1 220 ? 12.787 -6.036 -12.791 1.00 94.56 220 ASP A C 1
ATOM 1651 O O . ASP A 1 220 ? 14.006 -5.872 -12.737 1.00 94.56 220 ASP A O 1
ATOM 1655 N N . THR A 1 221 ? 12.108 -6.499 -11.740 1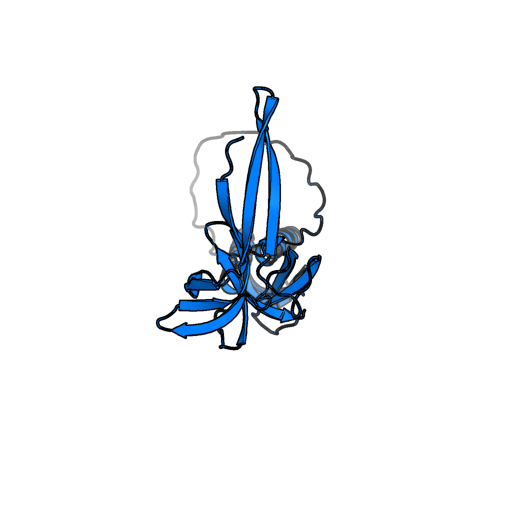.00 95.88 221 THR A N 1
ATOM 1656 C CA . THR A 1 221 ? 12.758 -6.695 -10.434 1.00 95.88 221 THR A CA 1
ATOM 1657 C C . THR A 1 221 ? 12.038 -7.701 -9.542 1.00 95.88 221 THR A C 1
ATOM 1659 O O . THR A 1 221 ? 10.811 -7.774 -9.517 1.00 95.88 221 THR A O 1
ATOM 1662 N N . TRP A 1 222 ? 12.806 -8.464 -8.764 1.00 97.56 222 TRP A N 1
ATOM 1663 C CA . TRP A 1 222 ? 12.277 -9.305 -7.691 1.00 97.56 222 TRP A CA 1
ATOM 1664 C C . TRP A 1 222 ? 12.074 -8.488 -6.420 1.00 97.56 222 TRP A C 1
ATOM 1666 O O . TRP A 1 222 ? 13.001 -7.833 -5.937 1.00 97.56 222 TRP A O 1
ATOM 1676 N N . ARG A 1 223 ? 10.887 -8.587 -5.820 1.00 97.19 223 ARG A N 1
ATOM 1677 C CA . ARG A 1 223 ? 10.553 -7.943 -4.544 1.00 97.19 223 ARG A CA 1
ATOM 1678 C C . ARG A 1 223 ? 10.046 -8.964 -3.539 1.00 97.19 223 ARG A C 1
ATOM 1680 O O . ARG A 1 223 ? 9.400 -9.944 -3.901 1.00 97.19 223 ARG A O 1
ATOM 1687 N N . SER A 1 224 ? 10.323 -8.735 -2.258 1.00 97.00 224 SER A N 1
ATOM 1688 C CA . SER A 1 224 ? 9.677 -9.511 -1.197 1.00 97.00 224 SER A CA 1
ATOM 1689 C C . SER A 1 224 ? 8.180 -9.199 -1.173 1.00 97.00 224 SER A C 1
ATOM 1691 O O . SER A 1 224 ? 7.802 -8.034 -1.297 1.00 97.00 224 SER A O 1
ATOM 1693 N N . ILE A 1 225 ? 7.323 -10.190 -0.897 1.00 95.88 225 ILE A N 1
ATOM 1694 C CA . ILE A 1 225 ? 5.894 -9.941 -0.610 1.00 95.88 225 ILE A CA 1
ATOM 1695 C C . ILE A 1 225 ? 5.719 -8.934 0.545 1.00 95.88 225 ILE A C 1
ATOM 1697 O O . ILE A 1 225 ? 4.746 -8.174 0.598 1.00 95.88 225 ILE A O 1
ATOM 1701 N N . ARG A 1 226 ? 6.690 -8.858 1.466 1.00 95.12 226 ARG A N 1
ATOM 1702 C CA . ARG A 1 226 ? 6.690 -7.865 2.552 1.00 95.12 226 ARG A CA 1
ATOM 1703 C C . ARG A 1 226 ? 6.755 -6.430 2.036 1.00 95.12 226 ARG A C 1
ATOM 1705 O O . ARG A 1 226 ? 6.165 -5.556 2.664 1.00 95.12 226 ARG A O 1
ATOM 1712 N N . ASP A 1 227 ? 7.381 -6.207 0.886 1.00 96.56 227 ASP A N 1
ATOM 1713 C CA . ASP A 1 227 ? 7.506 -4.884 0.273 1.00 96.56 227 ASP A CA 1
ATOM 1714 C C . ASP A 1 227 ? 6.278 -4.455 -0.524 1.00 96.56 227 ASP A C 1
ATOM 1716 O O . ASP A 1 227 ? 6.171 -3.278 -0.861 1.00 96.56 227 ASP A O 1
ATOM 1720 N N . ILE A 1 228 ? 5.337 -5.364 -0.784 1.00 97.56 228 ILE A N 1
ATOM 1721 C CA . ILE A 1 228 ? 4.094 -5.046 -1.486 1.00 97.56 228 ILE A CA 1
ATOM 1722 C C . ILE A 1 228 ? 3.151 -4.277 -0.566 1.00 97.56 228 ILE A C 1
ATOM 1724 O O . ILE A 1 228 ? 2.720 -4.793 0.454 1.00 97.56 228 ILE A O 1
ATOM 1728 N N . VAL A 1 229 ? 2.813 -3.045 -0.908 1.00 97.00 229 VAL A N 1
ATOM 1729 C CA . VAL A 1 229 ? 1.842 -2.231 -0.166 1.00 97.00 229 VAL A CA 1
ATOM 1730 C C . VAL A 1 229 ? 0.431 -2.773 -0.377 1.00 97.00 229 VAL A C 1
ATOM 1732 O O . VAL A 1 229 ? -0.317 -2.944 0.583 1.00 97.00 229 VAL A O 1
ATOM 1735 N N . GLY A 1 230 ? 0.084 -3.089 -1.624 1.00 97.50 230 GLY A N 1
ATOM 1736 C CA . GLY A 1 230 ? -1.242 -3.573 -1.970 1.00 97.50 230 GLY A CA 1
ATOM 1737 C C . GLY A 1 230 ? -1.393 -3.935 -3.440 1.00 97.50 230 GLY A C 1
ATOM 1738 O O . GLY A 1 230 ? -0.488 -3.719 -4.250 1.00 97.50 230 GLY A O 1
ATOM 1739 N N . VAL A 1 231 ? -2.560 -4.483 -3.760 1.00 98.38 231 VAL A N 1
ATOM 1740 C CA . VAL A 1 231 ? -2.976 -4.849 -5.117 1.00 98.38 231 VAL A CA 1
ATOM 1741 C C . VAL A 1 231 ? -3.901 -3.761 -5.640 1.00 98.38 231 VAL A C 1
ATOM 1743 O O . VAL A 1 231 ? -4.894 -3.451 -4.984 1.00 98.38 231 VAL A O 1
ATOM 1746 N N . VAL A 1 232 ? -3.592 -3.193 -6.802 1.00 98.06 232 VAL A N 1
ATOM 1747 C CA . VAL A 1 232 ? -4.444 -2.215 -7.488 1.00 98.06 232 VAL A CA 1
ATOM 1748 C C . VAL A 1 232 ? -5.756 -2.892 -7.889 1.00 98.06 232 VAL A C 1
ATOM 1750 O O . VAL A 1 232 ? -5.744 -3.982 -8.466 1.00 98.06 232 VAL A O 1
ATOM 1753 N N . LYS A 1 233 ? -6.884 -2.274 -7.532 1.00 97.31 233 LYS A N 1
ATOM 1754 C CA . LYS A 1 233 ? -8.236 -2.796 -7.784 1.00 97.31 233 LYS A CA 1
ATOM 1755 C C . LYS A 1 233 ? -9.070 -1.897 -8.684 1.00 97.31 233 LYS A C 1
ATOM 1757 O O . LYS A 1 233 ? -9.974 -2.411 -9.328 1.00 97.31 233 LYS A O 1
ATOM 1762 N N . ASP A 1 234 ? -8.749 -0.610 -8.720 1.00 94.50 234 ASP A N 1
ATOM 1763 C CA . ASP A 1 234 ? -9.454 0.391 -9.511 1.00 94.50 234 ASP A CA 1
ATOM 1764 C C . ASP A 1 234 ? -8.433 1.341 -10.150 1.00 94.50 234 ASP A C 1
ATOM 1766 O O . ASP A 1 234 ? -7.493 1.771 -9.460 1.00 94.50 234 ASP A O 1
ATOM 1770 N N . TYR A 1 235 ? -8.560 1.559 -11.461 1.00 91.38 235 TYR A N 1
ATOM 1771 C CA . TYR A 1 235 ? -7.685 2.387 -12.296 1.00 91.38 235 TYR A CA 1
ATOM 1772 C C . TYR A 1 235 ? -8.346 2.725 -13.634 1.00 91.38 235 TYR A C 1
ATOM 1774 O O . TYR A 1 235 ? -8.960 1.827 -14.248 1.00 91.38 235 TYR A O 1
#

Foldseek 3Di:
DDEAEDEDEFFKFKDQDDDDDDDDDDDDDDDDDDDDDDDDDDDPPPQFFEWEWEWEDALHDIAIDIDRGPPPDDDDPVLRVQLRVLLNVLLSDLQHALVNNVVSNQVSSVVVRHGYDYWYQYPVGISWRKGKIAIDGDLAPPNDDHRDIFIFTQDLPDDQQWWFWFQDPVRGTGTFGFHDDDDQKTWGWGPDQDKDWDWDWDQDPVRDTHIYIYIYGIDIDIDGSSRTSGTTDGD

Radius of gyration: 25.04 Å; chains: 1; bounding box: 62×45×78 Å

Secondary structure (DSSP, 8-state):
--EEEEEEEEPPEEEP------------------------PPPP--PPEEEEEEEEESSS-EEEEEEE--TT----HHHHHHHHHHHHHHHH-TT--HHHHHHHHHHHHHHTTEEEEEEEEETTEET--EEEEEEESSTTTTTS-TT-EEEEE--S---TT-EEEEEETTTEEEEEEEEEEETTEEEEE-S----EEEEEEEE-TTSPEEEEEEEEEE--EEEEGGGEEEEEEE-

InterPro domains:
  IPR015927 Peptidase S24/S26A/S26B/S26C [PF00717] (118-196)
  IPR019756 Peptidase S26A, signal peptidase I, serine active site [PS00501] (137-144)
  IPR036286 LexA/Signal peptidase-like superfamily [SSF51306] (122-201)

Organism: Methanobacterium bryantii (NCBI:txid2161)